Protein 9FTL (pdb70)

Radius of gyration: 51.66 Å; Cα contacts (8 Å, |Δi|>4): 107; chains: 2; bounding box: 82×73×154 Å

Secondary structure (DSSP, 8-state):
-HHHHHHHHHHHHHHHHHHHHHHHHHHHHHHHHHHHHHHHHHHHHHHHTS-SHHHHHHHHHHHHHHHHHHHHHHHHHHHHHHHHHHHHHHHHHHHHHHHHHHHHHHHHHHHHS-HHHHHHHHHHHHHHHHHHHHHHHHHT-HHHHT-S--SSTHHHHHHHHHHH-/----HHHHHHHHHHHHHHHHHHHHHHHHHHHHHHHHHHHHHHHHHHHHHHHHT-HHHHHHHHHHHHHHHHHHHHHHHHHHHHHHHHHHHHHHHHHHHHHHHHHHHHHHHHHHHHHS-HHHHHHHHHHHHHHHHHHHHHHHHTT-THHHH-SPPTTSSHHHHHHHHHHHH-

B-factor: mean 64.67, std 51.0, range [13.08, 274.4]

Sequence (335 aa):
NWLFGKKRKEDADALATLKGQQNRLQAEARNLERQSDEQKILASKMLKAGNKAGARQALKRRAVFMKRLNTVHNTAMNLQAQIDSIQTATSTAETVKAMELGTKVVGEKIKTVSPERTERVMDSVMEQRDQIEMMTEALSDPSLSEGILDFEDDAAIDEQLAQLEMVKNWLFGKKRKEDADALATLKGQQNRLQAEARNLERQSDEQKILASKMLKAGNKAGARQALKRRAVFMKRLNTVHNTAMNLQAQIDSIQTATSTAETVKAMELGTKVVGEKIKTVSPERTERVMDSVMEQRDQIEMMTEALSDPSLSEGILDFEDDAAIDEQLAQLEAE

Nearest PDB structures (foldseek):
  8qbs-assembly1_A  TM=5.059E-01  e=2.816E-02  Nostoc punctiforme
  9eon-assembly1_A  TM=4.320E-01  e=1.205E-02  Synechocystis sp. PCC 6803
  7o3y-assembly1_F  TM=3.418E-01  e=1.280E-02  Synechocystis sp. PCC 6803 substr. Kazusa
  8qbr-assembly1_A  TM=3.729E-01  e=3.180E-02  Nostoc punctiforme
  4whe-assembly1_A  TM=5.938E-01  e=6.215E-01  Escherichia coli K-12

Foldseek 3Di:
DVVVVVVVVVLVVVLVVLVVVLVVLVVLLVVLVVVLVVLVVVLVVVVVVPDVVVNVVSVVVSVVSVVSSVVSVVVSVVSVVVSVVSVVVVVVVVVVVVVVVVVVVVVVVCVVPPVVNVVVVVVVVVVVVVVVVVVVCVVPPCVVPVPPDPDPCPVVVVVVVVVVD/DDDPPVVVVVVVVLVVVLVVLVVVLVVLVVVLVVLVVLLVVLCVQLVVCVVVPHNVSNVVSVVVSVVSVVVSVVSVVVSVVSVVVSVVSVVVVVVVVVVVVVVVVVVVVVVVCVVCPVVNVVVVVVVVVVVVVVVVVVVVVVVPVCPVCVDDDPVHCPVVVVVVVVVVVD

Solvent-accessible surface area: 26677 Å² total; per-residue (Å²): 106,71,104,144,29,105,97,157,139,87,64,56,86,44,50,65,92,28,89,31,74,13,94,151,19,76,35,82,12,155,64,12,70,132,50,2,78,113,24,40,67,54,19,68,62,50,61,94,86,64,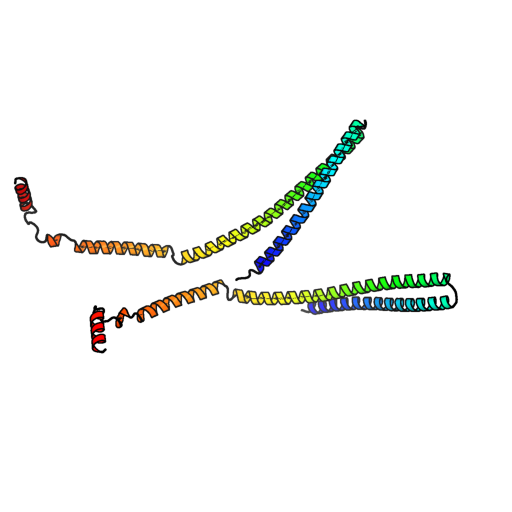57,80,87,42,26,59,44,8,109,160,108,84,59,73,30,69,147,137,30,84,82,24,84,74,62,1,90,106,28,55,59,100,6,64,71,44,98,86,62,62,62,73,48,111,66,82,143,64,126,107,122,37,88,128,72,78,39,113,137,98,174,96,73,39,96,109,109,65,111,130,73,95,90,49,56,108,89,107,129,78,87,98,108,125,117,81,132,65,156,76,59,87,89,130,92,79,49,98,91,104,82,96,54,86,77,60,67,60,64,61,64,73,86,95,122,113,130,144,92,204,122,98,14,108,98,148,131,79,57,55,97,45,41,66,99,26,95,31,68,11,93,155,17,68,57,83,12,166,65,8,94,136,58,1,94,108,24,115,126,81,7,61,58,12,67,93,91,70,48,83,87,31,16,56,45,0,88,157,107,63,57,82,28,72,147,124,26,83,76,12,86,75,61,0,91,105,32,57,61,104,7,68,68,42,96,85,64,71,62,70,47,78,68,78,108,65,129,111,116,36,92,119,65,78,36,92,133,101,156,86,82,32,98,116,104,67,113,134,79,102,89,55,79,90,110,110,144,83,81,101,100,112,112,81,106,69,154,76,75,83,61,131,112,120,48,106,89,61,112,69,81,62,56,75,67,62,63,62,65,63,65,73,91,93,118

Structure (mmCIF, N/CA/C/O backbone):
data_9FTL
#
_entry.id   9FTL
#
_cell.length_a   1.00
_cell.length_b   1.00
_cell.length_c   1.00
_cell.angle_alpha   90.00
_cell.angle_beta   90.00
_cell.angle_gamma   90.00
#
_symmetry.space_group_name_H-M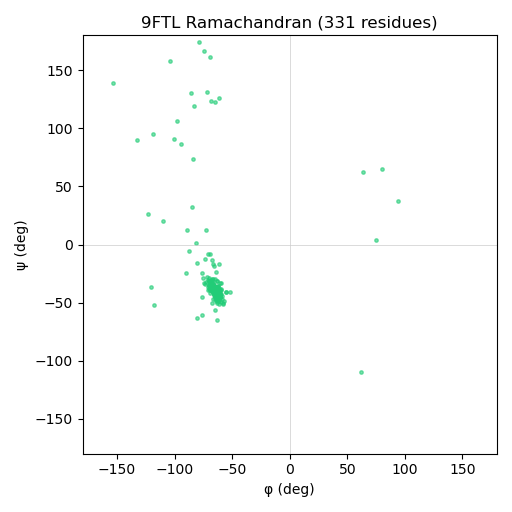   'P 1'
#
loop_
_atom_site.group_PDB
_atom_site.id
_atom_site.type_symbol
_atom_site.label_atom_id
_atom_site.label_alt_id
_atom_site.label_comp_id
_atom_site.label_asym_id
_atom_site.label_entity_id
_atom_site.label_seq_id
_atom_site.pdbx_PDB_ins_code
_atom_site.Cartn_x
_atom_site.Cartn_y
_atom_site.Cartn_z
_atom_site.occupancy
_atom_site.B_iso_or_equiv
_atom_site.auth_seq_id
_atom_site.auth_comp_id
_atom_site.auth_asym_id
_atom_site.auth_atom_id
_atom_site.pdbx_PDB_model_num
ATOM 1 N N . ASN A 1 4 ? 231.491 212.558 180.847 1.00 96.47 4 ASN A N 1
ATOM 2 C CA . ASN A 1 4 ? 232.906 212.901 180.785 1.00 98.01 4 ASN A CA 1
ATOM 3 C C . ASN A 1 4 ? 233.246 213.566 179.455 1.00 99.64 4 ASN A C 1
ATOM 4 O O . ASN A 1 4 ? 232.962 214.745 179.250 1.00 98.71 4 ASN A O 1
ATOM 5 N N . TRP A 1 5 ? 233.858 212.799 178.553 1.00 99.75 5 TRP A N 1
ATOM 6 C CA . TRP A 1 5 ? 234.222 213.307 177.237 1.00 98.03 5 TRP A CA 1
ATOM 7 C C . TRP A 1 5 ? 233.019 213.657 176.372 1.00 98.40 5 TRP A C 1
ATOM 8 O O . TRP A 1 5 ? 233.175 214.407 175.402 1.00 97.21 5 TRP A O 1
ATOM 9 N N . LEU A 1 6 ? 231.831 213.138 176.692 1.00 98.63 6 LEU A N 1
ATOM 10 C CA . LEU A 1 6 ? 230.654 213.421 175.878 1.00 97.78 6 LEU A CA 1
ATOM 11 C C . LEU A 1 6 ? 230.252 214.889 175.952 1.00 96.95 6 LEU A C 1
ATOM 12 O O . LEU A 1 6 ? 229.674 215.418 174.996 1.00 96.24 6 LEU A O 1
ATOM 17 N N . PHE A 1 7 ? 230.533 215.555 177.074 1.00 96.12 7 PHE A N 1
ATOM 18 C CA . PHE A 1 7 ? 230.159 216.958 177.221 1.00 95.38 7 PHE A CA 1
ATOM 19 C C . PHE A 1 7 ? 230.902 217.835 176.219 1.00 94.32 7 PHE A C 1
ATOM 20 O O . PHE A 1 7 ? 230.306 218.729 175.598 1.00 92.93 7 PHE A O 1
ATOM 28 N N . GLY A 1 8 ? 232.200 217.590 176.042 1.00 93.30 8 GLY A N 1
ATOM 29 C CA . GLY A 1 8 ? 232.949 218.321 175.035 1.00 91.40 8 GLY A CA 1
ATOM 30 C C . GLY A 1 8 ? 232.436 218.057 173.634 1.00 90.80 8 GLY A C 1
ATOM 31 O O . GLY A 1 8 ? 232.393 218.963 172.798 1.00 89.33 8 GLY A O 1
ATOM 32 N N . LYS A 1 9 ? 232.037 216.813 173.359 1.00 91.72 9 LYS A N 1
ATOM 33 C CA . LYS A 1 9 ? 231.471 216.487 172.054 1.00 91.00 9 LYS A CA 1
ATOM 34 C C . LYS A 1 9 ? 230.170 217.248 171.821 1.00 88.96 9 LYS A C 1
ATOM 35 O O . LYS A 1 9 ? 229.925 217.751 170.719 1.00 86.70 9 LYS A O 1
ATOM 41 N N . LYS A 1 10 ? 229.315 217.326 172.844 1.00 89.51 10 LYS A N 1
ATOM 42 C CA . LYS A 1 10 ? 228.069 218.075 172.712 1.00 87.12 10 LYS A CA 1
ATOM 43 C C . LYS A 1 10 ? 228.343 219.551 172.454 1.00 84.55 10 LYS A C 1
ATOM 44 O O . LYS A 1 10 ? 227.693 220.175 171.602 1.00 83.18 10 LYS A O 1
ATOM 50 N N . ARG A 1 11 ? 229.304 220.126 173.182 1.00 84.93 11 ARG A N 1
ATOM 51 C CA . ARG A 1 11 ? 229.661 221.524 172.957 1.00 82.59 11 ARG A CA 1
ATOM 52 C C . ARG A 1 11 ? 230.181 221.732 171.540 1.00 80.73 11 ARG A C 1
ATOM 53 O O . ARG A 1 11 ? 229.830 222.717 170.877 1.00 78.85 11 ARG A O 1
ATOM 61 N N . LYS A 1 12 ? 231.013 220.806 171.059 1.00 81.49 12 LYS A N 1
ATOM 62 C CA . LYS A 1 12 ? 231.533 220.895 169.700 1.00 79.92 12 LYS A CA 1
ATOM 63 C C . LYS A 1 12 ? 230.414 220.821 168.671 1.00 77.76 12 LYS A C 1
ATOM 64 O O . LYS A 1 12 ? 230.428 221.557 167.680 1.00 75.12 12 LYS A O 1
ATOM 70 N N . GLU A 1 13 ? 229.444 219.929 168.881 1.00 78.34 13 GLU A N 1
ATOM 71 C CA . GLU A 1 13 ? 228.334 219.810 167.940 1.00 75.05 13 GLU A CA 1
ATOM 72 C C . GLU A 1 13 ? 227.503 221.086 167.905 1.00 70.63 13 GLU A C 1
ATOM 73 O O . GLU A 1 13 ? 227.128 221.559 166.824 1.00 67.59 13 GLU A O 1
ATOM 79 N N . ASP A 1 14 ? 227.211 221.662 169.074 1.00 71.27 14 ASP A N 1
ATOM 80 C CA . ASP A 1 14 ? 226.447 222.908 169.094 1.00 68.54 14 ASP A CA 1
ATOM 81 C C . ASP A 1 14 ? 227.215 224.035 168.414 1.00 65.70 14 ASP A C 1
ATOM 82 O O . ASP A 1 14 ? 226.635 224.821 167.652 1.00 63.21 14 ASP A O 1
ATOM 87 N N . ALA A 1 15 ? 228.524 224.122 168.664 1.00 65.48 15 ALA A N 1
ATOM 88 C CA . ALA A 1 15 ? 229.324 225.168 168.037 1.00 61.25 15 ALA A CA 1
ATOM 89 C C . ALA A 1 15 ? 229.382 224.986 166.526 1.00 60.75 15 ALA A C 1
ATOM 90 O O . ALA A 1 15 ? 229.307 225.965 165.777 1.00 59.60 15 ALA A O 1
ATOM 92 N N . ASP A 1 16 ? 229.517 223.745 166.058 1.00 62.14 16 ASP A N 1
ATOM 93 C CA . ASP A 1 16 ? 229.549 223.495 164.621 1.00 60.65 16 ASP A CA 1
ATOM 94 C C . ASP A 1 16 ? 228.215 223.842 163.970 1.00 58.58 16 ASP A C 1
ATOM 95 O O . ASP A 1 16 ? 228.184 224.408 162.871 1.00 57.89 16 ASP A O 1
ATOM 100 N N . ALA A 1 17 ? 227.102 223.500 164.624 1.00 58.21 17 ALA A N 1
ATOM 101 C CA . ALA A 1 17 ? 225.796 223.855 164.077 1.00 55.00 17 ALA A CA 1
ATOM 102 C C . ALA A 1 17 ? 225.626 225.367 163.998 1.00 52.07 17 ALA A C 1
ATOM 103 O O . ALA A 1 17 ? 225.118 225.892 162.996 1.00 51.14 17 ALA A O 1
ATOM 105 N N . LEU A 1 18 ? 226.060 226.086 165.037 1.00 51.24 18 LEU A N 1
ATOM 106 C CA . LEU A 1 18 ? 225.984 227.541 164.991 1.00 49.05 18 LEU A CA 1
ATOM 107 C C . LEU A 1 18 ? 226.885 228.111 163.905 1.00 51.22 18 LEU A C 1
ATOM 108 O O . LEU A 1 18 ? 226.509 229.080 163.238 1.00 50.82 18 LEU A O 1
ATOM 113 N N . ALA A 1 19 ? 228.065 227.521 163.707 1.00 53.20 19 ALA A N 1
ATOM 114 C CA . ALA A 1 19 ? 228.961 227.986 162.655 1.00 50.65 19 ALA A CA 1
ATOM 115 C C . ALA A 1 19 ? 228.337 227.795 161.281 1.00 50.63 19 ALA A C 1
ATOM 116 O O . ALA A 1 19 ? 228.419 228.683 160.426 1.00 51.95 19 ALA A O 1
ATOM 118 N N . THR A 1 20 ? 227.710 226.640 161.053 1.00 49.77 20 THR A N 1
ATOM 119 C CA . THR A 1 20 ? 227.054 226.388 159.774 1.00 46.53 20 THR A CA 1
ATOM 120 C C . THR A 1 20 ? 225.924 227.381 159.534 1.00 46.80 20 THR A C 1
ATOM 121 O O . THR A 1 20 ? 225.809 227.962 158.444 1.00 50.48 20 THR A O 1
ATOM 125 N N . LEU A 1 21 ? 225.075 227.589 160.545 1.00 46.36 21 LEU A N 1
ATOM 126 C CA . LEU A 1 21 ? 223.964 228.521 160.384 1.00 44.48 21 LEU A CA 1
ATOM 127 C C . LEU A 1 21 ? 224.456 229.941 160.139 1.00 46.15 21 LEU A C 1
ATOM 128 O O . LEU A 1 21 ? 223.899 230.652 159.294 1.00 48.41 21 LEU A O 1
ATOM 133 N N . LYS A 1 22 ? 225.514 230.362 160.837 1.00 47.63 22 LYS A N 1
ATOM 134 C CA . LYS A 1 22 ? 226.013 231.720 160.651 1.00 48.55 22 LYS A CA 1
ATOM 135 C C . LYS A 1 22 ? 226.680 231.879 159.293 1.00 51.49 22 LYS A C 1
ATOM 136 O O . LYS A 1 22 ? 226.565 232.933 158.663 1.00 53.69 22 LYS A O 1
ATOM 142 N N . GLY A 1 23 ? 227.388 230.851 158.822 1.00 49.90 23 GLY A N 1
ATOM 143 C CA . GLY A 1 23 ? 227.956 230.917 157.488 1.00 49.78 23 GLY A CA 1
ATOM 144 C C . GLY A 1 23 ? 226.892 231.030 156.414 1.00 51.65 23 GLY A C 1
ATOM 145 O O . GLY A 1 23 ? 227.026 231.820 155.471 1.00 55.40 23 GLY A O 1
ATOM 146 N N . GLN A 1 24 ? 225.816 230.251 156.542 1.00 49.23 24 GLN A N 1
ATOM 147 C CA . GLN A 1 24 ? 224.732 230.361 155.573 1.00 49.04 24 GLN A CA 1
ATOM 148 C C . GLN A 1 24 ? 224.087 231.739 155.632 1.00 48.06 24 GLN A C 1
ATOM 149 O O . GLN A 1 24 ? 223.771 232.333 154.592 1.00 52.54 24 GLN A O 1
ATOM 155 N N . GLN A 1 25 ? 223.907 232.279 156.840 1.00 46.74 25 GLN A N 1
ATOM 156 C CA . GLN A 1 25 ? 223.386 233.636 156.953 1.00 48.20 25 GLN A CA 1
ATOM 157 C C . GLN A 1 25 ? 224.339 234.654 156.340 1.00 51.06 25 GLN A C 1
ATOM 158 O O . GLN A 1 25 ? 223.892 235.676 155.813 1.00 55.24 25 GLN A O 1
ATOM 164 N N . ASN A 1 26 ? 225.644 234.391 156.388 1.00 51.04 26 ASN A N 1
ATOM 165 C CA . ASN A 1 26 ? 226.603 235.282 155.745 1.00 52.53 26 ASN A CA 1
ATOM 166 C C . ASN A 1 26 ? 226.425 235.267 154.234 1.00 54.64 26 ASN A C 1
ATOM 167 O O . ASN A 1 26 ? 226.448 236.323 153.587 1.00 58.22 26 ASN A O 1
ATOM 172 N N . ARG A 1 27 ? 226.246 234.077 153.649 1.00 54.71 27 ARG A N 1
ATOM 173 C CA . ARG A 1 27 ? 225.955 234.035 152.213 1.00 54.18 27 ARG A CA 1
ATOM 174 C C . ARG A 1 27 ? 224.675 234.792 151.885 1.00 55.99 27 ARG A C 1
ATOM 175 O O . ARG A 1 27 ? 224.632 235.535 150.895 1.00 60.35 27 ARG A O 1
ATOM 183 N N . LEU A 1 28 ? 223.627 234.621 152.692 1.00 55.74 28 LEU A N 1
ATOM 184 C CA . LEU A 1 28 ? 222.373 235.301 152.384 1.00 55.85 28 LEU A CA 1
ATOM 185 C C . LEU A 1 28 ? 222.507 236.814 152.513 1.00 58.28 28 LEU A C 1
ATOM 186 O O . LEU A 1 28 ? 221.945 237.554 151.696 1.00 63.29 28 LEU A O 1
ATOM 191 N N . GLN A 1 29 ? 223.252 237.296 153.509 1.00 57.99 29 GLN A N 1
ATOM 192 C CA . GLN A 1 29 ? 223.477 238.734 153.623 1.00 61.34 29 GLN A CA 1
ATOM 193 C C . GLN A 1 29 ? 224.305 239.265 152.461 1.00 66.29 29 GLN A C 1
ATOM 194 O O . GLN A 1 29 ? 224.049 240.373 151.980 1.00 70.28 29 GLN A O 1
ATOM 200 N N . ALA A 1 30 ? 225.294 238.497 151.996 1.00 65.66 30 ALA A N 1
ATOM 201 C CA . ALA A 1 30 ? 226.057 238.914 150.823 1.00 67.46 30 ALA A CA 1
ATOM 202 C C . ALA A 1 30 ? 225.160 239.035 149.597 1.00 70.68 30 ALA A C 1
ATOM 203 O O . ALA A 1 30 ? 225.254 240.010 148.838 1.00 75.13 30 ALA A O 1
ATOM 205 N N . GLU A 1 31 ? 224.284 238.050 149.384 1.00 68.27 31 GLU A N 1
ATOM 206 C CA . GLU A 1 31 ? 223.368 238.118 148.248 1.00 68.77 31 GLU A CA 1
ATOM 207 C C . GLU A 1 31 ? 222.415 239.301 148.374 1.00 71.84 31 GLU A C 1
ATOM 208 O O . GLU A 1 31 ? 222.118 239.972 147.379 1.00 76.20 31 GLU A O 1
ATOM 214 N N . ALA A 1 32 ? 221.922 239.572 149.585 1.00 70.88 32 ALA A N 1
ATOM 215 C CA . ALA A 1 32 ? 221.056 240.730 149.781 1.00 71.10 32 ALA A CA 1
ATOM 216 C C . ALA A 1 32 ? 221.796 242.026 149.478 1.00 75.50 32 ALA A C 1
ATOM 217 O O . ALA A 1 32 ? 221.228 242.954 148.890 1.00 80.40 32 ALA A O 1
ATOM 219 N N . ARG A 1 33 ? 223.066 242.109 149.878 1.00 76.07 33 ARG A N 1
ATOM 220 C CA . ARG A 1 33 ? 223.865 243.292 149.575 1.00 78.08 33 ARG A CA 1
ATOM 221 C C . ARG A 1 33 ? 224.029 243.474 148.072 1.00 81.42 33 ARG A C 1
ATOM 222 O O . ARG A 1 33 ? 223.910 244.592 147.555 1.00 83.43 33 ARG A O 1
ATOM 230 N N . ASN A 1 34 ? 224.306 242.381 147.356 1.00 81.04 34 ASN A N 1
ATOM 231 C CA . ASN A 1 34 ? 224.420 242.459 145.902 1.00 83.33 34 ASN A CA 1
ATOM 232 C C . ASN A 1 34 ? 223.111 242.919 145.270 1.00 85.02 34 ASN A C 1
ATOM 233 O O . ASN A 1 34 ? 223.111 243.743 144.346 1.00 87.99 34 ASN A O 1
ATOM 238 N N . LEU A 1 35 ? 221.984 242.387 145.749 1.00 83.67 35 LEU A N 1
ATOM 239 C CA . LEU A 1 35 ? 220.689 242.793 145.210 1.00 82.73 35 LEU A CA 1
ATOM 240 C C . LEU A 1 35 ? 220.425 244.272 145.463 1.00 86.21 35 LEU A C 1
ATOM 241 O O . LEU A 1 35 ? 219.897 244.971 144.593 1.00 91.46 35 LEU A O 1
ATOM 246 N N . GLU A 1 36 ? 220.771 244.766 146.654 1.00 86.11 36 GLU A N 1
ATOM 247 C CA . GLU A 1 36 ? 220.577 246.185 146.941 1.00 88.65 36 GLU A CA 1
ATOM 248 C C . GLU A 1 36 ? 221.461 247.050 146.052 1.00 92.48 36 GLU A C 1
ATOM 249 O O . GLU A 1 36 ? 221.030 248.110 145.577 1.00 95.36 36 GLU A O 1
ATOM 255 N N . ARG A 1 37 ? 222.708 246.622 145.836 1.00 91.65 37 ARG A N 1
ATOM 256 C CA . ARG A 1 37 ? 223.599 247.323 144.914 1.00 92.31 37 ARG A CA 1
ATOM 257 C C . ARG A 1 37 ? 222.971 247.416 143.528 1.00 95.19 37 ARG A C 1
ATO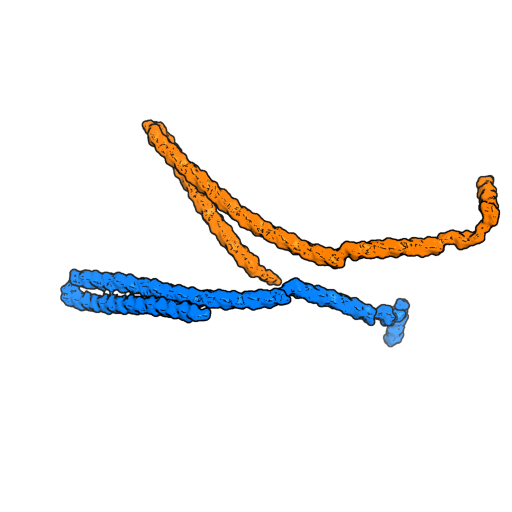M 258 O O . ARG A 1 37 ? 222.931 248.494 142.917 1.00 98.85 37 ARG A O 1
ATOM 266 N N . GLN A 1 38 ? 222.472 246.288 143.019 1.00 93.92 38 GLN A N 1
ATOM 267 C CA . GLN A 1 38 ? 221.849 246.282 141.700 1.00 93.25 38 GLN A CA 1
ATOM 268 C C . GLN A 1 38 ? 220.612 247.172 141.665 1.00 95.89 38 GLN A C 1
ATOM 269 O O . GLN A 1 38 ? 220.376 247.869 140.675 1.00 99.86 38 GLN A O 1
ATOM 275 N N . SER A 1 39 ? 219.812 247.165 142.732 1.00 95.90 39 SER A N 1
ATOM 276 C CA . SER A 1 39 ? 218.599 247.977 142.748 1.00 96.48 39 SER A CA 1
ATOM 277 C C . SER A 1 39 ? 218.925 249.465 142.741 1.00 100.04 39 SER A C 1
ATOM 278 O O . SER A 1 39 ? 218.259 250.249 142.053 1.00 103.08 39 SER A O 1
ATOM 281 N N . ASP A 1 40 ? 219.945 249.877 143.498 1.00 100.78 40 ASP A N 1
ATOM 282 C CA . ASP A 1 40 ? 220.347 251.282 143.478 1.00 103.76 40 ASP A CA 1
ATOM 283 C C . ASP A 1 40 ? 220.887 251.679 142.109 1.00 105.73 40 ASP A C 1
ATOM 284 O O . ASP A 1 40 ? 220.536 252.745 141.578 1.00 107.91 40 ASP A O 1
ATOM 289 N N . GLU A 1 41 ? 221.750 250.834 141.531 1.00 104.40 41 GLU A N 1
ATOM 290 C CA . GLU A 1 41 ? 222.239 251.078 140.178 1.00 104.67 41 GLU A CA 1
ATOM 291 C C . GLU A 1 41 ? 221.085 251.218 139.197 1.00 107.46 41 GLU A C 1
ATOM 292 O O . GLU A 1 41 ? 221.100 252.092 138.325 1.00 111.10 41 GLU A O 1
ATOM 298 N N . GLN A 1 42 ? 220.063 250.375 139.344 1.00 107.03 42 GLN A N 1
ATOM 299 C CA . GLN A 1 42 ? 218.952 250.378 138.404 1.00 106.98 42 GLN A CA 1
ATOM 300 C C . GLN A 1 42 ? 218.102 251.631 138.567 1.00 109.03 42 GLN A C 1
ATOM 301 O O . GLN A 1 42 ? 217.637 252.202 137.576 1.00 112.25 42 GLN A O 1
ATOM 307 N N . LYS A 1 43 ? 217.879 252.068 139.808 1.00 107.94 43 LYS A N 1
ATOM 308 C CA . LYS A 1 43 ? 217.131 253.302 140.030 1.00 109.71 43 LYS A CA 1
ATOM 309 C C . LYS A 1 43 ? 217.855 254.495 139.418 1.00 113.91 43 LYS A C 1
ATOM 310 O O . LYS A 1 43 ? 217.237 255.325 138.731 1.00 116.74 43 LYS A O 1
ATOM 312 N N . ILE A 1 44 ? 219.169 254.590 139.642 1.00 114.41 44 ILE A N 1
ATOM 313 C CA . ILE A 1 44 ? 219.927 255.703 139.077 1.00 115.66 44 ILE A CA 1
ATOM 314 C C . ILE A 1 44 ? 219.917 255.630 137.552 1.00 116.86 44 ILE A C 1
ATOM 315 O O . ILE A 1 44 ? 219.780 256.655 136.872 1.00 119.05 44 ILE A O 1
ATOM 317 N N . LEU A 1 45 ? 220.056 254.426 136.991 1.00 115.61 45 LEU A N 1
ATOM 318 C CA . LEU A 1 45 ? 220.028 254.273 135.540 1.00 116.40 45 LEU A CA 1
ATOM 319 C C . LEU A 1 45 ? 218.680 254.691 134.966 1.00 118.38 45 LEU A C 1
ATOM 320 O O . LEU A 1 45 ? 218.624 255.343 133.916 1.00 120.21 45 LEU A O 1
ATOM 322 N N . ALA A 1 46 ? 217.586 254.307 135.629 1.00 118.72 46 ALA A N 1
ATOM 323 C CA . ALA A 1 46 ? 216.258 254.681 135.158 1.00 119.00 46 ALA A CA 1
ATOM 324 C C . ALA A 1 46 ? 216.077 256.190 135.176 1.00 120.76 46 ALA A C 1
ATOM 325 O O . ALA A 1 46 ? 215.548 256.772 134.219 1.00 122.40 46 ALA A O 1
ATOM 327 N N . SER A 1 47 ? 216.521 256.844 136.253 1.00 120.47 47 SER A N 1
ATOM 328 C CA . SER A 1 47 ? 216.434 258.300 136.306 1.00 121.53 47 SER A CA 1
ATOM 329 C C . SER A 1 47 ? 217.273 258.936 135.202 1.00 123.85 47 SER A C 1
ATOM 330 O O . SER A 1 47 ? 216.845 259.907 134.563 1.00 124.74 47 SER A O 1
ATOM 332 N N . LYS A 1 48 ? 218.460 258.382 134.943 1.00 123.97 48 LYS A N 1
ATOM 333 C CA . LYS A 1 48 ? 219.321 258.931 133.900 1.00 123.90 48 LYS A CA 1
ATOM 334 C C . LYS A 1 48 ? 218.676 258.818 132.525 1.00 124.81 48 LYS A C 1
ATOM 335 O O . LYS A 1 48 ? 218.674 259.786 131.753 1.00 125.49 48 LYS A O 1
ATOM 337 N N . MET A 1 49 ? 218.119 257.653 132.191 1.00 124.78 49 MET A N 1
ATOM 338 C CA . MET A 1 49 ? 217.573 257.501 130.848 1.00 123.86 49 MET A CA 1
ATOM 339 C C . MET A 1 49 ? 216.230 258.205 130.696 1.00 124.53 49 MET A C 1
ATOM 340 O O . MET A 1 49 ? 215.861 258.564 129.573 1.00 125.18 49 MET A O 1
ATOM 342 N N . LEU A 1 50 ? 215.489 258.412 131.792 1.00 124.12 50 LEU A N 1
ATOM 343 C CA . LEU A 1 50 ? 214.342 259.310 131.731 1.00 123.80 50 LEU A CA 1
ATOM 344 C C . LEU A 1 50 ? 214.782 260.746 131.495 1.00 125.82 50 LEU A C 1
ATOM 345 O O . LEU A 1 50 ? 214.085 261.500 130.807 1.00 126.15 50 LEU A O 1
ATOM 347 N N . LYS A 1 51 ? 215.922 261.141 132.067 1.00 127.20 51 LYS A N 1
ATOM 348 C CA . LYS A 1 51 ? 216.570 262.379 131.643 1.00 127.18 51 LYS A CA 1
ATOM 349 C C . LYS A 1 51 ? 216.837 262.359 130.142 1.00 127.27 51 LYS A C 1
ATOM 350 O O . LYS A 1 51 ? 216.646 263.370 129.455 1.00 126.81 51 LYS A O 1
ATOM 352 N N . ALA A 1 52 ? 217.277 261.215 129.619 1.00 127.50 52 ALA A N 1
ATOM 353 C CA . ALA A 1 52 ? 217.577 261.066 128.199 1.00 126.78 52 ALA A CA 1
ATOM 354 C C . ALA A 1 52 ? 216.345 260.799 127.338 1.00 127.58 52 ALA A C 1
ATOM 355 O O . ALA A 1 52 ? 216.491 260.629 126.123 1.00 126.01 52 ALA A O 1
ATOM 357 N N . GLY A 1 53 ? 215.147 260.755 127.921 1.00 127.32 53 GLY A N 1
ATOM 358 C CA . GLY A 1 53 ? 213.930 260.674 127.131 1.00 125.05 53 GLY A CA 1
ATOM 359 C C . GLY A 1 53 ? 213.535 259.308 126.601 1.00 124.97 53 GLY A C 1
ATOM 360 O O . GLY A 1 53 ? 213.526 259.094 125.385 1.00 124.58 53 GLY A O 1
ATOM 361 N N . ASN A 1 54 ? 213.214 258.372 127.496 1.00 124.54 54 ASN A N 1
ATOM 362 C CA . ASN A 1 54 ? 212.595 257.112 127.101 1.00 124.20 54 ASN A CA 1
ATOM 363 C C . ASN A 1 54 ? 211.783 256.605 128.288 1.00 123.78 54 ASN A C 1
ATOM 364 O O . ASN A 1 54 ? 212.234 256.691 129.433 1.00 123.92 54 ASN A O 1
ATOM 366 N N . LYS A 1 55 ? 210.592 256.073 128.002 1.00 123.08 55 LYS A N 1
ATOM 367 C CA . LYS A 1 55 ? 209.626 255.664 129.021 1.00 123.31 55 LYS A CA 1
ATOM 368 C C . LYS A 1 55 ? 209.247 254.191 128.961 1.00 123.03 55 LYS A C 1
ATOM 369 O O . LYS A 1 55 ? 209.027 253.580 130.009 1.00 122.43 55 LYS A O 1
ATOM 371 N N . ALA A 1 56 ? 209.139 253.595 127.771 1.00 122.83 56 ALA A N 1
ATOM 372 C CA . ALA A 1 56 ? 208.988 252.143 127.706 1.00 122.53 56 ALA A CA 1
ATOM 373 C C . ALA A 1 56 ? 210.218 251.450 128.282 1.00 122.30 56 ALA A C 1
ATOM 374 O O . ALA A 1 56 ? 210.102 250.468 129.030 1.00 120.26 56 ALA A O 1
ATOM 376 N N . GLY A 1 57 ? 211.405 251.967 127.965 1.00 122.55 57 GLY A N 1
ATOM 377 C CA . GLY A 1 57 ? 212.598 251.518 128.653 1.00 120.48 57 GLY A CA 1
ATOM 378 C C . GLY A 1 57 ? 212.524 251.759 130.146 1.00 119.04 57 GLY A C 1
ATOM 379 O O . GLY A 1 57 ? 213.070 250.984 130.929 1.00 117.08 57 GLY A O 1
ATOM 380 N N . ALA A 1 58 ? 211.861 252.840 130.563 1.00 119.61 58 ALA A N 1
ATOM 381 C CA . ALA A 1 58 ? 211.671 253.075 131.989 1.00 117.78 58 ALA A CA 1
ATOM 382 C C . ALA A 1 58 ? 210.717 252.055 132.597 1.00 117.31 58 ALA A C 1
ATOM 383 O O . ALA A 1 58 ? 210.886 251.671 133.758 1.00 115.94 58 ALA A O 1
ATOM 385 N N . ARG A 1 59 ? 209.717 251.602 131.835 1.00 118.63 59 ARG A N 1
ATOM 386 C CA . ARG A 1 59 ? 208.893 250.492 132.305 1.00 117.57 59 ARG A CA 1
ATOM 387 C C . ARG A 1 59 ? 209.735 249.239 132.497 1.00 116.49 59 ARG A C 1
ATOM 388 O O . ARG A 1 59 ? 209.604 248.544 133.513 1.00 115.09 59 ARG A O 1
ATOM 390 N N . GLN A 1 60 ? 210.622 248.947 131.541 1.00 116.25 60 GLN A N 1
ATOM 391 C CA . GLN A 1 60 ? 211.521 247.807 131.704 1.00 114.59 60 GLN A CA 1
ATOM 392 C C . GLN A 1 60 ? 212.425 247.987 132.920 1.00 112.72 60 GLN A C 1
ATOM 393 O O . GLN A 1 60 ? 212.673 247.032 133.667 1.00 110.56 60 GLN A O 1
ATOM 395 N N . ALA A 1 61 ? 212.923 249.205 133.132 1.00 113.19 61 ALA A N 1
ATOM 396 C CA . ALA A 1 61 ? 213.825 249.459 134.248 1.00 110.63 61 ALA A CA 1
ATOM 397 C C . ALA A 1 61 ? 213.118 249.288 135.586 1.00 108.65 61 ALA A C 1
ATOM 398 O O . ALA A 1 61 ? 213.678 248.704 136.522 1.00 107.83 61 ALA A O 1
ATOM 400 N N . LEU A 1 62 ? 211.888 249.789 135.699 1.00 108.53 62 LEU A N 1
ATOM 401 C CA . LEU A 1 62 ? 211.149 249.627 136.943 1.00 107.18 62 LEU A CA 1
ATOM 402 C C . LEU A 1 62 ? 210.732 248.180 137.158 1.00 105.73 62 LEU A C 1
ATOM 403 O O . LEU A 1 62 ? 210.669 247.727 138.303 1.00 104.56 62 LEU A O 1
ATOM 408 N N . LYS A 1 63 ? 210.474 247.432 136.083 1.00 105.68 63 LYS A N 1
ATOM 409 C CA . LYS A 1 63 ? 210.240 245.997 136.229 1.00 105.21 63 LYS A CA 1
ATOM 410 C C . LYS A 1 63 ? 211.486 245.287 136.752 1.00 103.72 63 LYS A C 1
ATOM 411 O O . LYS A 1 63 ? 211.395 244.404 137.620 1.00 100.86 63 LYS A O 1
ATOM 417 N N . ARG A 1 64 ? 212.658 245.657 136.229 1.00 104.19 64 ARG A N 1
ATOM 418 C CA . ARG A 1 64 ? 213.905 245.065 136.705 1.00 102.25 64 ARG A CA 1
ATOM 419 C C . ARG A 1 64 ? 214.132 245.386 138.179 1.00 99.12 64 ARG A C 1
ATOM 420 O O . ARG A 1 64 ? 214.505 244.507 138.971 1.00 96.29 64 ARG A O 1
ATOM 428 N N . ARG A 1 65 ? 213.894 246.639 138.569 1.00 99.01 65 ARG A N 1
ATOM 429 C CA . ARG A 1 65 ? 214.018 247.000 139.976 1.00 96.97 65 ARG A CA 1
ATOM 430 C C . ARG A 1 65 ? 213.005 246.258 140.835 1.00 94.37 65 ARG A C 1
ATOM 431 O O . ARG A 1 65 ? 213.321 245.876 141.964 1.00 93.60 65 ARG A O 1
ATOM 439 N N . ALA A 1 66 ? 211.790 246.042 140.325 1.00 94.31 66 ALA A N 1
ATOM 440 C CA . ALA A 1 66 ? 210.782 245.325 141.098 1.00 92.92 66 ALA A CA 1
ATOM 441 C C . ALA A 1 66 ? 211.193 243.881 141.346 1.00 89.63 66 ALA A C 1
ATOM 442 O O . ALA A 1 66 ? 211.041 243.371 142.463 1.00 88.59 66 ALA A O 1
ATOM 444 N N . VAL A 1 67 ? 211.709 243.198 140.321 1.00 88.49 67 VAL A N 1
ATOM 445 C CA . VAL A 1 67 ? 212.128 241.814 140.541 1.00 87.32 67 VAL A CA 1
ATOM 446 C C . VAL A 1 67 ? 213.341 241.761 141.467 1.00 86.20 67 VAL A C 1
ATOM 447 O O . VAL A 1 67 ? 213.453 240.849 142.304 1.00 84.25 67 VAL A O 1
ATOM 451 N N . PHE A 1 68 ? 214.256 242.732 141.358 1.00 87.35 68 PHE A N 1
ATOM 452 C CA . PHE A 1 68 ? 215.374 242.776 142.296 1.00 84.86 68 PHE A CA 1
ATOM 453 C C . PHE A 1 68 ? 214.883 242.984 143.724 1.00 81.36 68 PHE A C 1
ATOM 454 O O . PHE A 1 68 ? 215.386 242.348 144.656 1.00 81.29 68 PHE A O 1
ATOM 462 N N . MET A 1 69 ? 213.899 243.865 143.915 1.00 80.91 69 MET A N 1
ATOM 463 C CA . MET A 1 69 ? 213.347 244.088 145.246 1.00 79.51 69 MET A CA 1
ATOM 464 C C . MET A 1 69 ? 212.669 242.835 145.780 1.00 76.91 69 MET A C 1
ATOM 465 O O . MET A 1 69 ? 212.771 242.538 146.976 1.00 75.09 69 MET A O 1
ATOM 470 N N . LYS A 1 70 ? 211.973 242.093 144.918 1.00 75.69 70 LYS A N 1
ATOM 471 C CA . LYS A 1 70 ? 211.328 240.861 145.361 1.00 72.43 70 LYS A CA 1
ATOM 472 C C . LYS A 1 70 ? 212.360 239.836 145.820 1.00 71.27 70 LYS A C 1
ATOM 473 O O . LYS A 1 70 ? 212.205 239.217 146.884 1.00 71.48 70 LYS A O 1
ATOM 479 N N . ARG A 1 71 ? 213.426 239.653 145.037 1.00 70.19 71 ARG A N 1
ATOM 480 C CA . ARG A 1 71 ? 214.476 238.723 145.442 1.00 68.66 71 ARG A CA 1
ATOM 481 C C . ARG A 1 71 ? 215.152 239.178 146.731 1.00 68.31 71 ARG A C 1
ATOM 482 O O . ARG A 1 71 ? 215.481 238.346 147.591 1.00 66.40 71 ARG A O 1
ATOM 490 N N . LEU A 1 72 ? 215.356 240.489 146.881 1.00 69.23 72 LEU A N 1
ATOM 491 C CA . LEU A 1 72 ? 215.947 241.023 148.101 1.00 67.18 72 LEU A CA 1
ATOM 492 C C . LEU A 1 72 ? 215.071 240.721 149.309 1.00 64.52 72 LEU A C 1
ATOM 493 O O . LEU A 1 72 ? 215.569 240.304 150.360 1.00 64.51 72 LEU A O 1
ATOM 498 N N . ASN A 1 73 ? 213.760 240.923 149.173 1.00 62.69 73 ASN A N 1
ATOM 499 C CA . ASN A 1 73 ? 212.845 240.625 150.270 1.00 60.12 73 ASN A CA 1
ATOM 500 C C . ASN A 1 73 ? 212.884 239.146 150.633 1.00 58.38 73 ASN A C 1
ATOM 501 O O . ASN A 1 73 ? 212.877 238.789 151.818 1.00 58.31 73 ASN A O 1
ATOM 506 N N . THR A 1 74 ? 212.924 238.270 149.626 1.00 58.34 74 THR A N 1
ATOM 507 C CA . THR A 1 74 ? 212.937 236.838 149.914 1.00 55.95 74 THR A CA 1
ATOM 508 C C . THR A 1 74 ? 214.204 236.435 150.662 1.00 54.55 74 THR A C 1
ATOM 509 O O . THR A 1 74 ? 214.138 235.693 151.654 1.00 54.34 74 THR A O 1
ATOM 513 N N . VAL A 1 75 ? 215.366 236.921 150.219 1.00 55.79 75 VAL A N 1
ATOM 514 C CA . VAL A 1 75 ? 216.596 236.545 150.916 1.00 55.21 75 VAL A CA 1
ATOM 515 C C . VAL A 1 75 ? 216.628 237.161 152.309 1.00 53.25 75 VAL A C 1
ATOM 516 O O . VAL A 1 75 ? 217.157 236.555 153.250 1.00 51.43 75 VAL A O 1
ATOM 520 N N . HIS A 1 76 ? 216.067 238.361 152.474 1.00 52.35 76 HIS A N 1
ATOM 521 C CA . HIS A 1 76 ? 216.004 238.965 153.799 1.00 50.31 76 HIS A CA 1
ATOM 522 C C . HIS A 1 76 ? 215.166 238.123 154.753 1.00 48.26 76 HIS A C 1
ATOM 523 O O . HIS A 1 76 ? 215.568 237.889 155.898 1.00 49.16 76 HIS A O 1
ATOM 530 N N . ASN A 1 77 ? 213.999 237.659 154.301 1.00 47.91 77 ASN A N 1
ATOM 531 C CA . ASN A 1 77 ? 213.170 236.814 155.157 1.00 42.91 77 ASN A CA 1
ATOM 532 C C . ASN A 1 77 ? 213.853 235.490 155.474 1.00 41.90 77 ASN A C 1
ATOM 533 O O . ASN A 1 77 ? 213.735 234.988 156.599 1.00 44.60 77 ASN A O 1
ATOM 538 N N . THR A 1 78 ? 214.575 234.913 154.513 1.00 41.68 78 THR A N 1
ATOM 539 C CA . THR A 1 78 ? 215.303 233.680 154.803 1.00 40.20 78 THR A CA 1
ATOM 540 C C . THR A 1 78 ? 216.388 233.911 155.850 1.00 40.47 78 THR A C 1
ATOM 541 O O . THR A 1 78 ? 216.580 233.086 156.756 1.00 42.75 78 THR A O 1
ATOM 545 N N . ALA A 1 79 ? 217.100 235.036 155.752 1.00 42.35 79 ALA A N 1
ATOM 546 C CA . ALA A 1 79 ? 218.114 235.354 156.752 1.00 40.69 79 ALA A CA 1
ATOM 547 C C . ALA A 1 79 ? 217.484 235.566 158.122 1.00 41.02 79 ALA A C 1
ATOM 548 O O . ALA A 1 79 ? 218.046 235.153 159.142 1.00 43.32 79 ALA A O 1
ATOM 550 N N . MET A 1 80 ? 216.317 236.210 158.165 1.00 39.98 80 MET A N 1
ATOM 551 C CA . MET A 1 80 ? 215.626 236.394 159.435 1.00 36.91 80 MET A CA 1
ATOM 552 C C . MET A 1 80 ? 215.233 235.056 160.049 1.00 36.06 80 MET A C 1
ATOM 553 O O . MET A 1 80 ? 215.340 234.872 161.265 1.00 41.04 80 MET A O 1
ATOM 558 N N . ASN A 1 81 ? 214.763 234.114 159.230 1.00 33.66 81 ASN A N 1
ATOM 559 C CA . ASN A 1 81 ? 214.418 232.797 159.759 1.00 32.84 81 ASN A CA 1
ATOM 560 C C . ASN A 1 81 ? 215.647 232.077 160.303 1.00 33.26 81 ASN A C 1
ATOM 561 O O . ASN A 1 81 ? 215.580 231.418 161.352 1.00 37.58 81 ASN A O 1
ATOM 566 N N . LEU A 1 82 ? 216.778 232.181 159.605 1.00 34.98 82 LEU A N 1
ATOM 567 C CA . LEU A 1 82 ? 218.001 231.579 160.127 1.00 37.12 82 LEU A CA 1
ATOM 568 C C . LEU A 1 82 ? 218.420 232.225 161.446 1.00 36.68 82 LEU A C 1
ATOM 569 O O . LEU A 1 82 ? 218.893 231.533 162.360 1.00 36.48 82 LEU A O 1
ATOM 574 N N . GLN A 1 83 ? 218.233 233.540 161.569 1.00 36.30 83 GLN A N 1
ATOM 575 C CA . GLN A 1 83 ? 218.512 234.217 162.832 1.00 34.60 83 GLN A CA 1
ATOM 576 C C . GLN A 1 83 ? 217.601 233.705 163.940 1.00 34.04 83 GLN A C 1
ATOM 577 O O . GLN A 1 83 ? 218.045 233.507 165.077 1.00 37.23 83 GLN A O 1
ATOM 583 N N . ALA A 1 84 ? 216.322 233.500 163.627 1.00 32.71 84 ALA A N 1
ATOM 584 C CA . ALA A 1 84 ? 215.396 232.967 164.618 1.00 30.31 84 ALA A CA 1
ATOM 585 C C . ALA A 1 84 ? 215.814 231.580 165.080 1.00 29.38 84 ALA A C 1
ATOM 586 O O . ALA A 1 84 ? 215.692 231.259 166.266 1.00 33.11 84 ALA A O 1
ATOM 588 N N . GLN A 1 85 ? 216.337 230.753 164.175 1.00 30.00 85 GLN A N 1
ATOM 589 C CA . GLN A 1 85 ? 216.748 229.416 164.594 1.00 30.16 85 GLN A CA 1
ATOM 590 C C . GLN A 1 85 ? 218.032 229.453 165.419 1.00 30.53 85 GLN A C 1
ATOM 591 O O . GLN A 1 85 ? 218.192 228.656 166.356 1.00 33.03 85 GLN A O 1
ATOM 597 N N . ILE A 1 86 ? 218.943 230.380 165.111 1.00 32.81 86 ILE A N 1
ATOM 598 C CA . ILE A 1 86 ? 220.119 230.563 165.963 1.00 32.84 86 ILE A CA 1
ATOM 599 C C . ILE A 1 86 ? 219.685 230.984 167.363 1.00 31.20 86 ILE A C 1
ATOM 600 O O . ILE A 1 86 ? 220.200 230.483 168.378 1.00 32.20 86 ILE A O 1
ATOM 605 N N . ASP A 1 87 ? 218.734 231.918 167.436 1.00 29.40 87 ASP A N 1
ATOM 606 C CA . ASP A 1 87 ? 218.200 232.341 168.723 1.00 26.17 87 ASP A CA 1
ATOM 607 C C . ASP A 1 87 ? 217.568 231.174 169.464 1.00 26.09 87 ASP A C 1
ATOM 608 O O . ASP A 1 87 ? 217.683 231.077 170.688 1.00 29.82 87 ASP A O 1
ATOM 613 N N . SER A 1 88 ? 216.885 230.285 168.743 1.00 26.15 88 SER A N 1
ATOM 614 C CA . SER A 1 88 ? 216.297 229.120 169.393 1.00 24.41 88 SER A CA 1
ATOM 615 C C . SER A 1 88 ? 217.362 228.210 169.985 1.00 24.05 88 SER A C 1
ATOM 616 O O . SER A 1 88 ? 217.184 227.696 171.094 1.00 27.53 88 SER A O 1
ATOM 619 N N . ILE A 1 89 ? 218.473 228.008 169.275 1.00 25.95 89 ILE A N 1
ATOM 620 C CA . ILE A 1 89 ? 219.547 227.175 169.817 1.00 27.34 89 ILE A CA 1
ATOM 621 C C . ILE A 1 89 ? 220.102 227.790 171.100 1.00 26.77 89 ILE A C 1
ATOM 622 O O . ILE A 1 89 ? 220.277 227.102 172.121 1.00 27.88 89 ILE A O 1
ATOM 627 N N . GLN A 1 90 ? 220.369 229.097 171.075 1.00 26.37 90 GLN A N 1
ATOM 628 C CA . GLN A 1 90 ? 220.923 229.749 172.260 1.00 25.30 90 GLN A CA 1
ATOM 629 C C . GLN A 1 90 ? 219.941 229.710 173.429 1.00 24.62 90 GLN A C 1
ATOM 630 O O . GLN A 1 90 ? 220.331 229.431 174.573 1.00 27.03 90 GLN A O 1
ATOM 636 N N . THR A 1 91 ? 218.662 229.977 173.157 1.00 21.79 91 THR A N 1
ATOM 637 C CA . THR A 1 91 ? 217.654 229.961 174.208 1.00 18.96 91 THR A CA 1
ATOM 638 C C . THR A 1 91 ? 217.506 228.571 174.809 1.00 19.80 91 THR A C 1
ATOM 639 O O . THR A 1 91 ? 217.342 228.436 176.024 1.00 23.58 91 THR A O 1
ATOM 643 N N . ALA A 1 92 ? 217.561 227.526 173.982 1.00 20.38 92 ALA A N 1
ATOM 644 C CA . ALA A 1 92 ? 217.442 226.175 174.514 1.00 19.68 92 ALA A CA 1
ATOM 645 C C . ALA A 1 92 ? 218.624 225.821 175.402 1.00 21.01 92 ALA A C 1
ATOM 646 O O . ALA A 1 92 ? 218.440 225.193 176.454 1.00 24.81 92 ALA A O 1
ATOM 648 N N . THR A 1 93 ? 219.835 226.233 175.019 1.00 22.62 93 THR A N 1
ATOM 649 C CA . THR A 1 93 ? 220.993 225.956 175.868 1.00 22.72 93 THR A CA 1
ATOM 650 C C . THR A 1 93 ? 220.867 226.670 177.212 1.00 22.80 93 THR A C 1
ATOM 651 O O . THR A 1 93 ? 221.088 226.070 178.277 1.00 24.37 93 THR A O 1
ATOM 655 N N . SER A 1 94 ? 220.489 227.950 177.179 1.00 22.52 94 SER A N 1
ATOM 656 C CA . SER A 1 94 ? 220.346 228.706 178.419 1.00 21.06 94 SER A CA 1
ATOM 657 C C . SER A 1 94 ? 219.256 228.114 179.306 1.00 20.48 94 SER A C 1
ATOM 658 O O . SER A 1 94 ? 219.427 228.010 180.526 1.00 23.49 94 SER A O 1
ATOM 661 N N 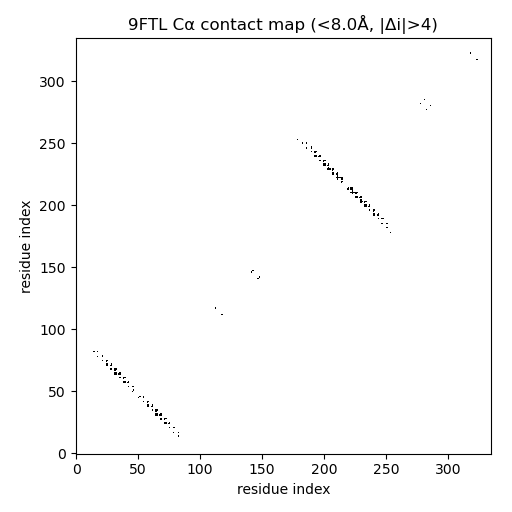. THR A 1 95 ? 218.130 227.721 178.710 1.00 19.63 95 THR A N 1
ATOM 662 C CA . THR A 1 95 ? 217.034 227.159 179.489 1.00 18.11 95 THR A CA 1
ATOM 663 C C . THR A 1 95 ? 217.434 225.838 180.132 1.00 18.46 95 THR A C 1
ATOM 664 O O . THR A 1 95 ? 217.080 225.575 181.288 1.00 22.03 95 THR A O 1
ATOM 668 N N . ALA A 1 96 ? 218.165 224.989 179.406 1.00 18.31 96 ALA A N 1
ATOM 669 C CA . ALA A 1 96 ? 218.607 223.733 180.001 1.00 18.43 96 ALA A CA 1
ATOM 670 C C . ALA A 1 96 ? 219.542 223.980 181.179 1.00 20.18 96 ALA A C 1
ATOM 671 O O . ALA A 1 96 ? 219.420 223.327 182.227 1.00 23.34 96 ALA A O 1
ATOM 673 N N . GLU A 1 97 ? 220.465 224.936 181.040 1.00 22.23 97 GLU A N 1
ATOM 674 C CA . GLU A 1 97 ? 221.371 225.229 182.149 1.00 21.03 97 GLU A CA 1
ATOM 675 C C . GLU A 1 97 ? 220.615 225.776 183.356 1.00 19.58 97 GLU A C 1
ATOM 676 O O . GLU A 1 97 ? 220.910 225.412 184.505 1.00 21.72 97 GLU A O 1
ATOM 682 N N . THR A 1 98 ? 219.632 226.648 183.116 1.00 18.34 98 THR A N 1
ATOM 683 C CA . THR A 1 98 ? 218.841 227.193 184.213 1.00 16.05 98 THR A CA 1
ATOM 684 C C . THR A 1 98 ? 218.063 226.099 184.931 1.00 17.30 98 THR A C 1
ATOM 685 O O . THR A 1 98 ? 217.983 226.091 186.166 1.00 21.11 98 THR A O 1
ATOM 689 N N . VAL A 1 99 ? 217.481 225.167 184.176 1.00 16.74 99 VAL A N 1
ATOM 690 C CA . VAL A 1 99 ? 216.726 224.091 184.804 1.00 15.98 99 VAL A CA 1
ATOM 691 C C . VAL A 1 99 ? 217.648 223.204 185.628 1.00 18.06 99 VAL A C 1
ATOM 692 O O . VAL A 1 99 ? 217.264 222.733 186.705 1.00 22.22 99 VAL A O 1
ATOM 696 N N . LYS A 1 100 ? 218.875 222.970 185.159 1.00 18.70 100 LYS A N 1
ATOM 697 C CA . LYS A 1 100 ? 219.800 222.157 185.947 1.00 20.71 100 LYS A CA 1
ATOM 698 C C . LYS A 1 100 ? 220.192 222.857 187.245 1.00 20.58 100 LYS A C 1
ATOM 699 O O . LYS A 1 100 ? 220.282 222.217 188.303 1.00 21.79 100 LYS A O 1
ATOM 705 N N . ALA A 1 101 ? 220.420 224.172 187.189 1.00 19.39 101 ALA A N 1
ATOM 706 C CA . ALA A 1 101 ? 220.720 224.912 188.413 1.00 17.53 101 ALA A CA 1
ATOM 707 C C . ALA A 1 101 ? 219.556 224.854 189.399 1.00 19.82 101 ALA A C 1
ATOM 708 O O . ALA A 1 101 ? 219.760 224.640 190.605 1.00 23.24 101 ALA A O 1
ATOM 710 N N . MET A 1 102 ? 218.330 225.053 188.907 1.00 19.88 102 MET A N 1
ATOM 711 C CA . MET A 1 102 ? 217.165 224.989 189.784 1.00 17.64 102 MET A CA 1
ATOM 712 C C . MET A 1 102 ? 217.018 223.607 190.405 1.00 19.28 102 MET A C 1
ATOM 713 O O . MET A 1 102 ? 216.664 223.486 191.583 1.00 22.33 102 MET A O 1
ATOM 718 N N . GLU A 1 103 ? 217.278 222.554 189.631 1.00 19.73 1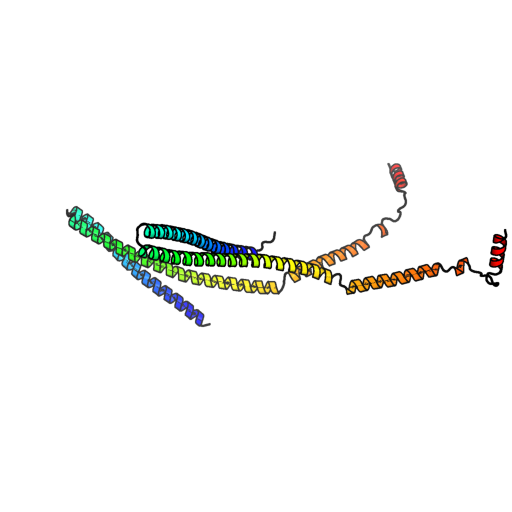03 GLU A N 1
ATOM 719 C CA . GLU A 1 103 ? 217.209 221.204 190.177 1.00 20.16 103 GLU A CA 1
ATOM 720 C C . GLU A 1 103 ? 218.254 220.983 191.262 1.00 21.31 103 GLU A C 1
ATOM 721 O O . GLU A 1 103 ? 217.973 220.316 192.265 1.00 25.54 103 GLU A O 1
ATOM 727 N N . LEU A 1 104 ? 219.457 221.534 191.087 1.00 21.72 104 LEU A N 1
ATOM 728 C CA . LEU A 1 104 ? 220.477 221.420 192.127 1.00 22.76 104 LEU A CA 1
ATOM 729 C C . LEU A 1 104 ? 220.024 222.097 193.417 1.00 21.40 104 LEU A C 1
ATOM 730 O O . LEU A 1 104 ? 220.140 221.525 194.513 1.00 22.63 104 LEU A O 1
ATOM 735 N N . GLY A 1 105 ? 219.508 223.320 193.301 1.00 20.84 105 GLY A N 1
ATOM 736 C CA . GLY A 1 105 ? 219.016 224.013 194.483 1.00 19.58 105 GLY A CA 1
ATOM 737 C C . GLY A 1 105 ? 217.881 223.268 195.159 1.00 19.75 105 GLY A C 1
ATOM 738 O O . GLY A 1 105 ? 217.802 223.214 196.390 1.00 22.47 105 GLY A O 1
ATOM 739 N N . THR A 1 106 ? 216.983 222.688 194.360 1.00 20.93 106 THR A N 1
ATOM 740 C CA . THR A 1 106 ? 215.876 221.918 194.916 1.00 19.45 106 THR A CA 1
ATOM 741 C C . THR A 1 106 ? 216.391 220.700 195.670 1.00 20.28 106 THR A C 1
ATOM 742 O O . THR A 1 106 ? 215.863 220.354 196.729 1.00 23.63 106 THR A O 1
ATOM 746 N N . LYS A 1 107 ? 217.419 220.035 195.139 1.00 21.88 107 LYS A N 1
ATOM 747 C CA . LYS A 1 107 ? 218.001 218.895 195.844 1.00 24.72 107 LYS A CA 1
ATOM 748 C C . LYS A 1 107 ? 218.581 219.315 197.190 1.00 25.97 107 LYS A C 1
ATOM 749 O O . LYS A 1 107 ? 218.374 218.636 198.208 1.00 27.58 107 LYS A O 1
ATOM 755 N N . VAL A 1 108 ? 219.297 220.442 197.216 1.00 24.55 108 VAL A N 1
ATOM 756 C CA . VAL A 1 108 ? 219.903 220.905 198.465 1.00 22.24 108 VAL A CA 1
ATOM 757 C C . VAL A 1 108 ? 218.823 221.220 199.495 1.00 23.29 108 VAL A C 1
ATOM 758 O O . VAL A 1 108 ? 218.896 220.791 200.657 1.00 26.44 108 VAL A O 1
ATOM 762 N N . VAL A 1 109 ? 217.798 221.970 199.085 1.00 22.12 109 VAL A N 1
ATOM 763 C CA . VAL A 1 109 ? 216.748 222.332 200.030 1.00 20.37 109 VAL A CA 1
ATOM 764 C C . VAL A 1 109 ? 215.970 221.101 200.469 1.00 23.44 109 VAL A C 1
ATOM 765 O O . VAL A 1 109 ? 215.499 221.036 201.608 1.00 26.78 109 VAL A O 1
ATOM 769 N N . GLY A 1 110 ? 215.810 220.111 199.592 1.00 25.31 110 GLY A N 1
ATOM 770 C CA . GLY A 1 110 ? 215.114 218.901 199.990 1.00 24.87 110 GLY A CA 1
ATOM 771 C C . GLY A 1 110 ? 215.868 218.132 201.052 1.00 26.09 110 GLY A C 1
ATOM 772 O O . GLY A 1 110 ? 215.270 217.628 202.006 1.00 30.72 110 GLY A O 1
ATOM 773 N N . GLU A 1 111 ? 217.193 218.043 200.917 1.00 27.47 111 GLU A N 1
ATOM 774 C CA . GLU A 1 111 ? 217.980 217.409 201.972 1.00 29.97 111 GLU A CA 1
ATOM 775 C C . GLU A 1 111 ? 217.872 218.184 203.283 1.00 30.33 111 GLU A C 1
ATOM 776 O O . GLU A 1 111 ? 217.697 217.585 204.356 1.00 31.47 111 GLU A O 1
ATOM 782 N N . LYS A 1 112 ? 217.952 219.517 203.219 1.00 28.76 112 LYS A N 1
ATOM 783 C CA . LYS A 1 112 ? 217.847 220.307 204.446 1.00 26.09 112 LYS A CA 1
ATOM 784 C C . LYS A 1 112 ? 216.489 220.130 205.117 1.00 27.18 112 LYS A C 1
ATOM 785 O O . LYS A 1 112 ? 216.411 220.008 206.344 1.00 28.70 112 LYS A O 1
ATOM 791 N N . ILE A 1 113 ? 215.408 220.115 204.337 1.00 28.08 113 ILE A N 1
ATOM 792 C CA . ILE A 1 113 ? 214.081 219.958 204.923 1.00 26.33 113 ILE A CA 1
ATOM 793 C C . ILE A 1 113 ? 213.890 218.542 205.450 1.00 28.17 113 ILE A C 1
ATOM 794 O O . ILE A 1 113 ? 213.149 218.332 206.416 1.00 29.87 113 ILE A O 1
ATOM 799 N N . LYS A 1 114 ? 214.529 217.548 204.832 1.00 29.57 114 LYS A N 1
ATOM 800 C CA . LYS A 1 114 ? 214.497 216.213 205.414 1.00 32.00 114 LYS A CA 1
ATOM 801 C C . LYS A 1 114 ? 215.182 216.186 206.770 1.00 33.96 114 LYS A C 1
ATOM 802 O O . LYS A 1 114 ? 214.706 215.512 207.689 1.00 35.12 114 LYS A O 1
ATOM 808 N N . THR A 1 115 ? 216.299 216.903 206.914 1.00 33.60 115 THR A N 1
ATOM 809 C CA . THR A 1 115 ? 217.008 216.898 208.190 1.00 31.73 115 THR A CA 1
ATOM 810 C C . THR A 1 115 ? 216.152 217.496 209.305 1.00 31.72 115 THR A C 1
ATOM 811 O O . THR A 1 115 ? 215.999 216.888 210.370 1.00 33.66 115 THR A O 1
ATOM 815 N N . VAL A 1 116 ? 215.589 218.681 209.079 1.00 30.58 116 VAL A N 1
ATOM 816 C CA . VAL A 1 116 ? 214.751 219.378 210.063 1.00 29.22 116 VAL A CA 1
ATOM 817 C C . VAL A 1 116 ? 213.369 219.535 209.440 1.00 28.44 116 VAL A C 1
ATOM 818 O O . VAL A 1 116 ? 213.102 220.493 208.711 1.00 29.34 116 VAL A O 1
ATOM 822 N N . SER A 1 117 ? 212.472 218.603 209.739 1.00 27.34 117 SER A N 1
ATOM 823 C CA . SER A 1 117 ? 211.129 218.652 209.191 1.00 27.04 117 SER A CA 1
ATOM 824 C C . SER A 1 117 ? 210.274 219.666 209.945 1.00 28.52 117 SER A C 1
ATOM 825 O O . SER A 1 117 ? 210.717 220.242 210.939 1.00 32.84 117 SER A O 1
ATOM 828 N N . PRO A 1 118 ? 209.042 219.914 209.488 1.00 29.23 118 PRO A N 1
ATOM 829 C CA . PRO A 1 118 ? 208.128 220.726 210.309 1.00 29.78 118 PRO A CA 1
ATOM 830 C C . PRO A 1 118 ? 207.619 220.000 211.542 1.00 30.95 118 PRO A C 1
ATOM 831 O O . PRO A 1 118 ? 207.300 220.645 212.551 1.00 33.71 118 PRO A O 1
ATOM 835 N N . GLU A 1 119 ? 207.527 218.669 211.488 1.00 30.14 119 GLU A N 1
ATOM 836 C CA . GLU A 1 119 ? 207.095 217.908 212.655 1.00 29.47 119 GLU A CA 1
ATOM 837 C C . GLU A 1 119 ? 208.071 218.085 213.809 1.00 30.79 119 GLU A C 1
ATOM 838 O O . GLU A 1 119 ? 207.661 218.273 214.961 1.00 34.58 119 GLU A O 1
ATOM 844 N N . ARG A 1 120 ? 209.370 218.026 213.516 1.00 28.96 120 ARG A N 1
ATOM 845 C CA . ARG A 1 120 ? 210.379 218.240 214.545 1.00 28.52 120 ARG A CA 1
ATOM 846 C C . ARG A 1 120 ? 210.295 219.655 215.100 1.00 27.69 120 ARG A C 1
ATOM 847 O O . ARG A 1 120 ? 210.482 219.871 216.302 1.00 30.57 120 ARG A O 1
ATOM 855 N N . THR A 1 121 ? 209.989 220.630 214.243 1.00 24.65 121 THR A N 1
ATOM 856 C CA . THR A 1 121 ? 209.846 222.005 214.709 1.00 24.98 121 THR A CA 1
ATOM 857 C C . THR A 1 121 ? 208.674 222.141 215.671 1.00 26.78 121 THR A C 1
ATOM 858 O O . THR A 1 121 ? 208.786 222.799 216.716 1.00 31.13 121 THR A O 1
ATOM 862 N N . GLU A 1 122 ? 207.543 221.515 215.349 1.00 27.99 122 GLU A N 1
ATOM 863 C CA . GLU A 1 122 ? 206.383 221.629 216.223 1.00 27.41 122 GLU A CA 1
ATOM 864 C C . GLU A 1 122 ? 206.612 220.881 217.527 1.00 26.45 122 GLU A C 1
ATOM 865 O O . GLU A 1 122 ? 206.171 221.327 218.591 1.00 29.13 122 GLU A O 1
ATOM 871 N N . ARG A 1 123 ? 207.317 219.751 217.468 1.00 25.40 123 ARG A N 1
ATOM 872 C CA . ARG A 1 123 ? 207.672 219.041 218.691 1.00 25.47 123 ARG A CA 1
ATOM 873 C C . ARG A 1 123 ? 208.573 219.894 219.578 1.00 24.90 123 ARG A C 1
ATOM 874 O O . ARG A 1 123 ? 208.385 219.950 220.801 1.00 26.11 123 ARG A O 1
ATOM 882 N N . VAL A 1 124 ? 209.546 220.581 218.975 1.00 24.37 124 VAL A N 1
ATOM 883 C CA . VAL A 1 124 ? 210.451 221.427 219.747 1.00 21.14 124 VAL A CA 1
ATOM 884 C C . VAL A 1 124 ? 209.682 222.563 220.407 1.00 21.02 124 VAL A C 1
ATOM 885 O O . VAL A 1 124 ? 209.883 222.861 221.590 1.00 25.67 124 VAL A O 1
ATOM 889 N N . MET A 1 125 ? 208.789 223.214 219.664 1.00 20.06 125 MET A N 1
ATOM 890 C CA . MET A 1 125 ? 208.035 224.311 220.258 1.00 20.87 125 MET A CA 1
ATOM 891 C C . MET A 1 125 ? 207.050 223.837 221.319 1.00 22.48 125 MET A C 1
ATOM 892 O O . MET A 1 125 ? 206.836 224.547 222.309 1.00 24.20 125 MET A O 1
ATOM 897 N N . ASP A 1 126 ? 206.473 222.645 221.162 1.00 22.48 126 ASP A N 1
ATOM 898 C CA . ASP A 1 126 ? 205.632 222.100 222.219 1.00 20.56 126 ASP A CA 1
ATOM 899 C C . ASP A 1 126 ? 206.443 221.846 223.481 1.00 20.78 126 ASP A C 1
ATOM 900 O O . ASP A 1 126 ? 205.975 222.117 224.592 1.00 24.88 126 ASP A O 1
ATOM 905 N N . SER A 1 127 ? 207.664 221.327 223.328 1.00 20.42 127 SER A N 1
ATOM 906 C CA . SER A 1 127 ? 208.524 221.135 224.491 1.00 18.57 127 SER A CA 1
ATOM 907 C C . SER A 1 127 ? 208.869 222.460 225.155 1.00 18.62 127 SER A C 1
ATOM 908 O O . SER A 1 127 ? 208.905 222.545 226.388 1.00 22.23 127 SER A O 1
ATOM 911 N N . VAL A 1 128 ? 209.116 223.499 224.358 1.00 19.02 128 VAL A N 1
ATOM 912 C CA . VAL A 1 128 ? 209.414 224.813 224.918 1.00 16.88 128 VAL A CA 1
ATOM 913 C C . VAL A 1 128 ? 208.236 225.325 225.738 1.00 18.73 128 VAL A C 1
ATOM 914 O O . VAL A 1 128 ? 208.413 225.824 226.855 1.00 23.71 128 VAL A O 1
ATOM 918 N N . MET A 1 129 ? 207.017 225.197 225.212 1.00 20.65 129 MET A N 1
ATOM 919 C CA . MET A 1 129 ? 205.857 225.707 225.940 1.00 20.28 129 MET A CA 1
ATOM 920 C C . MET A 1 129 ? 205.585 224.890 227.201 1.00 20.15 129 MET A C 1
ATOM 921 O O . MET A 1 129 ? 205.232 225.450 228.247 1.00 23.01 129 MET A O 1
ATOM 926 N N . GLU A 1 130 ? 205.758 223.567 227.131 1.00 20.72 130 GLU A N 1
ATOM 927 C CA . GLU A 1 130 ? 205.564 222.740 228.318 1.00 21.52 130 GLU A CA 1
ATOM 928 C C . GLU A 1 130 ? 206.573 223.081 229.408 1.00 21.73 130 GLU A C 1
ATOM 929 O O . GLU A 1 130 ? 206.216 223.170 230.591 1.00 26.45 130 GLU A O 1
ATOM 935 N N . GLN A 1 131 ? 207.837 223.283 229.033 1.00 19.99 131 GLN A N 1
ATOM 936 C CA . GLN A 1 131 ? 208.835 223.632 230.035 1.00 17.86 131 GLN A CA 1
ATOM 937 C C . GLN A 1 131 ? 208.603 225.030 230.585 1.00 17.17 131 GLN A C 1
ATOM 938 O O . GLN A 1 131 ? 208.886 225.283 231.759 1.00 20.54 131 GLN A O 1
ATOM 944 N N . ARG A 1 132 ? 208.080 225.945 229.769 1.00 18.89 132 ARG A N 1
ATOM 945 C CA . ARG A 1 132 ? 207.701 227.252 230.292 1.00 19.41 132 ARG A CA 1
ATOM 946 C C . ARG A 1 132 ? 206.598 227.125 231.337 1.00 21.68 132 ARG A C 1
ATOM 947 O O . ARG A 1 132 ? 206.650 227.777 232.387 1.00 23.91 132 ARG A O 1
ATOM 955 N N . ASP A 1 133 ? 205.603 226.273 231.076 1.00 24.56 133 ASP A N 1
ATOM 956 C CA . ASP A 1 133 ? 204.547 226.041 232.061 1.00 22.34 133 ASP A CA 1
ATOM 957 C C . ASP A 1 133 ? 205.112 225.478 233.359 1.00 21.46 133 ASP A C 1
ATOM 958 O O . ASP A 1 133 ? 204.738 225.917 234.454 1.00 25.29 133 ASP A O 1
ATOM 963 N N . GLN A 1 134 ? 206.005 224.495 233.256 1.00 20.84 134 GLN A N 1
ATOM 964 C CA . GLN A 1 134 ? 206.563 223.884 234.460 1.00 19.86 134 GLN A CA 1
ATOM 965 C C . GLN A 1 134 ? 207.406 224.878 235.253 1.00 20.23 134 GLN A C 1
ATOM 966 O O . GLN A 1 134 ? 207.336 224.917 236.490 1.00 22.77 134 GLN A O 1
ATOM 972 N N . ILE A 1 135 ? 208.210 225.687 234.563 1.00 22.24 135 ILE A N 1
ATOM 973 C CA . ILE A 1 135 ? 209.028 226.677 235.253 1.00 18.89 135 ILE A CA 1
ATOM 974 C C . ILE A 1 135 ? 208.143 227.715 235.924 1.00 19.72 135 ILE A C 1
ATOM 975 O O . ILE A 1 135 ? 208.451 228.191 237.021 1.00 24.03 135 ILE A O 1
ATOM 980 N N . GLU A 1 136 ? 207.026 228.077 235.290 1.00 21.47 136 GLU A N 1
ATOM 981 C CA . GLU A 1 136 ? 206.112 229.018 235.929 1.00 23.32 136 GLU A CA 1
ATOM 982 C C . GLU A 1 136 ? 205.473 228.411 237.169 1.00 24.32 136 GLU A C 1
ATOM 983 O O . GLU A 1 136 ? 205.282 229.104 238.172 1.00 27.51 136 GLU A O 1
ATOM 989 N N . MET A 1 137 ? 205.138 227.120 237.125 1.00 24.51 137 MET A N 1
ATOM 990 C CA . MET A 1 137 ? 204.603 226.468 238.319 1.00 22.98 137 MET A CA 1
ATOM 991 C C . MET A 1 137 ? 205.611 226.502 239.463 1.00 24.45 137 MET A C 1
ATOM 992 O O . MET A 1 137 ? 205.272 226.887 240.591 1.00 29.36 137 MET A O 1
ATOM 997 N N . MET A 1 138 ? 206.860 226.117 239.186 1.00 24.85 138 MET A N 1
ATOM 998 C CA . MET A 1 138 ? 207.879 226.122 240.234 1.00 22.51 138 MET A CA 1
ATOM 999 C C . MET A 1 138 ? 208.121 227.526 240.768 1.00 23.29 138 MET A C 1
ATOM 1000 O O . MET A 1 138 ? 208.268 227.717 241.978 1.00 26.82 138 MET A O 1
ATOM 1005 N N . THR A 1 139 ? 208.165 228.522 239.885 1.00 23.87 139 THR A N 1
ATOM 1006 C CA . THR A 1 139 ? 208.433 229.884 240.326 1.00 24.26 139 THR A CA 1
ATOM 1007 C C . THR A 1 139 ? 207.265 230.457 241.114 1.00 26.85 139 THR A C 1
ATOM 1008 O O . THR A 1 139 ? 207.471 231.275 242.016 1.00 30.87 139 THR A O 1
ATOM 1012 N N . GLU A 1 140 ? 206.037 230.049 240.790 1.00 28.84 140 GLU A N 1
ATOM 1013 C CA . GLU A 1 140 ? 204.878 230.521 241.535 1.00 29.94 140 GLU A CA 1
ATOM 1014 C C . GLU A 1 140 ? 204.780 229.848 242.893 1.00 31.50 140 GLU A C 1
ATOM 1015 O O . GLU A 1 140 ? 204.238 230.435 243.834 1.00 37.03 140 GLU A O 1
ATOM 1021 N N . ALA A 1 141 ? 205.285 228.620 243.016 1.00 29.83 141 ALA A N 1
ATOM 1022 C CA . ALA A 1 141 ? 205.250 227.950 244.311 1.00 30.12 141 ALA A CA 1
ATOM 1023 C C . ALA A 1 141 ? 206.119 228.671 245.336 1.00 33.06 141 ALA A C 1
ATOM 1024 O O . ALA A 1 141 ? 205.738 228.789 246.506 1.00 39.77 141 ALA A O 1
ATOM 1026 N N . LEU A 1 142 ? 207.287 229.157 244.921 1.00 31.98 142 LEU A N 1
ATOM 1027 C CA . LEU A 1 142 ? 208.270 229.728 245.835 1.00 30.23 142 LEU A CA 1
ATOM 1028 C C . LEU A 1 142 ? 208.067 231.210 246.116 1.00 34.49 142 LEU A C 1
ATOM 1029 O O . LEU A 1 142 ? 208.784 231.752 246.962 1.00 40.17 142 LEU A O 1
ATOM 1034 N N . SER A 1 143 ? 207.125 231.877 245.444 1.00 35.23 143 SER A N 1
ATOM 1035 C CA . SER A 1 143 ? 206.956 233.323 245.543 1.00 38.48 143 SER A CA 1
ATOM 1036 C C . SER A 1 143 ? 205.545 233.695 245.979 1.00 47.67 143 SER A C 1
ATOM 1037 O O . SER A 1 143 ? 205.070 234.792 245.676 1.00 52.94 143 SER A O 1
ATOM 1040 N N . ASP A 1 144 ? 204.869 232.808 246.690 1.00 52.75 144 ASP A N 1
ATOM 1041 C CA . ASP A 1 144 ? 203.491 233.068 247.086 1.00 58.25 144 ASP A CA 1
ATOM 1042 C C . ASP A 1 144 ? 203.481 233.921 248.356 1.00 64.68 144 ASP A C 1
ATOM 1043 O O . ASP A 1 144 ? 204.014 233.486 249.380 1.00 68.50 144 ASP A O 1
ATOM 1048 N N . PRO A 1 145 ? 202.906 235.136 248.336 1.00 69.24 145 PRO A N 1
ATOM 1049 C CA . PRO A 1 145 ? 202.957 235.966 249.554 1.00 75.06 145 PRO A CA 1
ATOM 1050 C C . PRO A 1 145 ? 202.218 235.368 250.737 1.00 79.88 145 PRO A C 1
ATOM 1051 O O . PRO A 1 145 ? 202.533 235.708 251.883 1.00 84.00 145 PRO A O 1
ATOM 1055 N N . SER A 1 146 ? 201.247 234.482 250.499 1.00 77.50 146 SER A N 1
ATOM 1056 C CA . SER A 1 146 ? 200.474 233.916 251.601 1.00 74.93 146 SER A CA 1
ATOM 1057 C C . SER A 1 146 ? 201.326 233.021 252.494 1.00 76.14 146 SER A C 1
ATOM 1058 O O . SER A 1 146 ? 200.899 232.643 253.590 1.00 80.42 146 SER A O 1
ATOM 1061 N N . LEU A 1 147 ? 202.526 232.655 252.040 1.00 76.00 147 LEU A N 1
ATOM 1062 C CA . LEU A 1 147 ? 203.424 231.864 252.873 1.00 78.17 147 LEU A CA 1
ATOM 1063 C C . LEU A 1 147 ? 204.073 232.723 253.950 1.00 82.72 147 LEU A C 1
ATOM 1064 O O . LEU A 1 147 ? 204.149 232.322 255.116 1.00 83.97 147 LEU A O 1
ATOM 1069 N N . SER A 1 148 ? 204.562 233.906 253.571 1.00 86.46 148 SER A N 1
ATOM 1070 C CA . SER A 1 148 ? 205.312 234.782 254.465 1.00 91.31 148 SER A CA 1
ATOM 1071 C C . SER A 1 148 ? 204.638 236.123 254.690 1.00 98.09 148 SER A C 1
ATOM 1072 O O . SER A 1 148 ? 204.458 236.529 255.842 1.00 105.80 148 SER A O 1
ATOM 1075 N N . GLU A 1 149 ? 204.270 236.829 253.619 1.00 98.37 149 GLU A N 1
ATOM 1076 C CA . GLU A 1 149 ? 203.898 238.236 253.745 1.00 102.55 149 GLU A CA 1
ATOM 1077 C C . GLU A 1 149 ? 202.643 238.413 254.591 1.00 109.20 149 GLU A C 1
ATOM 1078 O O . GLU A 1 149 ? 202.574 239.318 255.430 1.00 114.82 149 GLU A O 1
ATOM 1080 N N . GLY A 1 150 ? 201.645 237.558 254.391 1.00 109.81 150 GLY A N 1
ATOM 1081 C CA . GLY A 1 150 ? 200.431 237.618 255.179 1.00 118.26 150 GLY A CA 1
ATOM 1082 C C . GLY A 1 150 ? 200.555 236.885 256.498 1.00 128.32 150 GLY A C 1
ATOM 1083 O O . GLY A 1 150 ? 199.988 235.801 256.661 1.00 131.27 150 GLY A O 1
ATOM 1084 N N . ILE A 1 151 ? 201.292 237.460 257.450 1.00 134.28 151 ILE A N 1
ATOM 1085 C CA . ILE A 1 151 ? 201.464 236.836 258.758 1.00 139.74 151 ILE A CA 1
ATOM 1086 C C . ILE A 1 151 ? 200.179 237.060 259.541 1.00 149.59 151 ILE A C 1
ATOM 1087 O O . ILE A 1 151 ? 199.507 236.101 259.935 1.00 151.73 151 ILE A O 1
ATOM 1089 N N . LEU A 1 152 ? 199.830 238.323 259.766 1.00 158.66 152 LEU A N 1
ATOM 1090 C CA . LEU A 1 152 ? 198.616 238.681 260.487 1.00 165.43 152 LEU A CA 1
ATOM 1091 C C . LEU A 1 152 ? 197.513 239.017 259.486 1.00 171.91 152 LEU A C 1
ATOM 1092 O O . LEU A 1 152 ? 197.554 240.062 258.826 1.00 172.41 152 LEU A O 1
ATOM 1094 N N . ASP A 1 153 ? 196.553 238.104 259.343 1.00 178.02 153 ASP A N 1
ATOM 1095 C CA . ASP A 1 153 ? 195.346 238.333 258.560 1.00 182.12 153 ASP A CA 1
ATOM 1096 C C . ASP A 1 153 ? 194.224 238.940 259.394 1.00 190.23 153 ASP A C 1
ATOM 1097 O O . ASP A 1 153 ? 193.078 238.988 258.937 1.00 193.19 153 ASP A O 1
ATOM 1099 N N . PHE A 1 154 ? 194.531 239.409 260.602 1.00 195.58 154 PHE A N 1
ATOM 1100 C CA . PHE A 1 154 ? 193.523 239.894 261.526 1.00 202.34 154 PHE A CA 1
ATOM 1101 C C . PHE A 1 154 ? 192.935 241.208 260.993 1.00 208.91 154 PHE A C 1
ATOM 1102 O O . PHE A 1 154 ? 193.518 241.879 260.137 1.00 208.99 154 PHE A O 1
ATOM 1104 N N . GLU A 1 155 ? 191.758 241.575 261.511 1.00 212.48 155 GLU A N 1
ATOM 1105 C CA . GLU A 1 155 ? 190.975 242.708 261.032 1.00 215.47 155 GLU A CA 1
ATOM 1106 C C . GLU A 1 155 ? 191.407 244.035 261.662 1.00 221.52 155 GLU A C 1
ATOM 1107 O O . GLU A 1 155 ? 190.570 244.919 261.892 1.00 225.59 155 GLU A O 1
ATOM 1109 N N . ASP A 1 156 ? 192.696 244.194 261.976 1.00 223.05 156 ASP A N 1
ATOM 1110 C CA . ASP A 1 156 ? 193.238 245.478 262.405 1.00 228.63 156 ASP A CA 1
ATOM 1111 C C . ASP A 1 156 ? 193.373 246.508 261.269 1.00 234.57 156 ASP A C 1
ATOM 1112 O O . ASP A 1 156 ? 194.066 247.513 261.470 1.00 237.44 156 ASP A O 1
ATOM 1114 N N . ASP A 1 157 ? 192.778 246.272 260.091 1.00 235.22 157 ASP A N 1
ATOM 1115 C CA . ASP A 1 157 ? 192.653 247.343 259.102 1.00 237.82 157 ASP A CA 1
ATOM 1116 C C . ASP A 1 157 ? 192.027 248.586 259.723 1.00 240.75 157 ASP A C 1
ATOM 1117 O O . ASP A 1 157 ? 192.468 249.708 259.453 1.00 243.72 157 ASP A O 1
ATOM 1119 N N . ALA A 1 158 ? 191.015 248.405 260.573 1.00 240.36 158 ALA A N 1
ATOM 1120 C CA . ALA A 1 158 ? 190.510 249.519 261.366 1.00 241.52 158 ALA A CA 1
ATOM 1121 C C . ALA A 1 158 ? 191.572 250.052 262.320 1.00 244.58 158 ALA A C 1
ATOM 1122 O O . ALA A 1 158 ? 191.694 251.269 262.495 1.00 247.32 158 ALA A O 1
ATOM 1124 N N . ALA A 1 159 ? 192.347 249.165 262.950 1.00 243.39 159 ALA A N 1
ATOM 1125 C CA . ALA A 1 159 ? 193.349 249.622 263.910 1.00 244.34 159 ALA A CA 1
ATOM 1126 C C . ALA A 1 159 ? 194.486 250.368 263.222 1.00 247.28 159 ALA A C 1
ATOM 1127 O O . ALA A 1 159 ? 194.952 251.394 263.728 1.00 250.38 159 ALA A O 1
ATOM 1129 N N . ILE A 1 160 ? 194.961 249.871 262.076 1.00 246.46 160 ILE A N 1
ATOM 1130 C CA . ILE A 1 160 ? 195.994 250.615 261.359 1.00 248.45 160 ILE A CA 1
ATOM 1131 C C . ILE A 1 160 ? 195.411 251.894 260.763 1.00 250.70 160 ILE A C 1
ATOM 1132 O O . ILE A 1 160 ? 196.120 252.894 260.616 1.00 252.89 160 ILE A O 1
ATOM 1134 N N . ASP A 1 161 ? 194.116 251.907 260.433 1.00 250.66 161 ASP A N 1
ATOM 1135 C CA . ASP A 1 161 ? 193.478 253.170 260.071 1.00 251.83 161 ASP A CA 1
ATOM 1136 C C . ASP A 1 161 ? 193.542 254.155 261.232 1.00 254.29 161 ASP A C 1
ATOM 1137 O O . ASP A 1 161 ? 193.828 255.344 261.041 1.00 256.64 161 ASP A O 1
ATOM 1139 N N . GLU A 1 162 ? 193.297 253.668 262.449 1.00 254.01 162 GLU A N 1
ATOM 1140 C CA . GLU A 1 162 ? 193.383 254.526 263.625 1.00 255.11 162 GLU A CA 1
ATOM 1141 C C . GLU A 1 162 ? 194.810 254.998 263.873 1.00 257.80 162 GLU A C 1
ATOM 1142 O O . GLU A 1 162 ? 195.016 256.130 264.312 1.00 260.21 162 GLU A O 1
ATOM 1144 N N . GLN A 1 163 ? 195.804 254.149 263.608 1.00 257.43 163 GLN A N 1
ATOM 1145 C CA . GLN A 1 163 ? 197.194 254.573 263.771 1.00 258.48 163 GLN A CA 1
ATOM 1146 C C . GLN A 1 163 ? 197.588 255.602 262.714 1.00 260.57 163 GLN A C 1
ATOM 1147 O O . GLN A 1 163 ? 198.364 256.525 262.995 1.00 263.40 163 GLN A O 1
ATOM 1149 N N . LEU A 1 164 ? 197.077 255.455 261.490 1.00 259.14 164 LEU A N 1
ATOM 1150 C CA . LEU A 1 164 ? 197.273 256.492 260.482 1.00 259.85 164 LEU A CA 1
ATOM 1151 C C . LEU A 1 164 ? 196.644 257.805 260.927 1.00 262.88 164 LEU A C 1
ATOM 1152 O O . LEU A 1 164 ? 197.231 258.877 260.745 1.00 265.50 164 LEU A O 1
ATOM 1154 N N . ALA A 1 165 ? 195.443 257.738 261.507 1.00 262.96 165 ALA A N 1
ATOM 1155 C CA . ALA A 1 165 ? 194.820 258.940 262.054 1.00 263.91 165 ALA A CA 1
ATOM 1156 C C . ALA A 1 165 ? 195.663 259.528 263.179 1.00 266.54 165 ALA A C 1
ATOM 1157 O O . ALA A 1 165 ? 195.781 260.751 263.302 1.00 268.47 165 ALA A O 1
ATOM 1159 N N . GLN A 1 166 ? 196.249 258.665 264.010 1.00 266.68 166 GLN A N 1
ATOM 1160 C CA . GLN A 1 166 ? 197.144 259.110 265.075 1.00 267.65 166 GLN A CA 1
ATOM 1161 C C . GLN A 1 166 ? 198.318 259.897 264.509 1.00 269.68 166 GLN A C 1
ATOM 1162 O O . GLN A 1 166 ? 198.617 261.008 264.963 1.00 271.58 166 GLN A O 1
ATOM 1164 N N . LEU A 1 167 ? 198.997 259.327 263.510 1.00 269.24 167 LEU A N 1
ATOM 1165 C CA . LEU A 1 167 ? 200.129 260.009 262.890 1.00 269.64 167 LEU A CA 1
ATOM 1166 C C . LEU A 1 167 ? 199.707 261.323 262.248 1.00 270.75 167 LEU A C 1
ATOM 1167 O O . LEU A 1 167 ? 200.384 262.345 262.423 1.00 272.31 167 LEU A O 1
ATOM 1169 N N . GLU A 1 168 ? 198.595 261.317 261.510 1.00 270.25 168 GLU A N 1
ATOM 1170 C CA . GLU A 1 168 ? 198.141 262.526 260.833 1.00 270.47 168 GLU A CA 1
ATOM 1171 C C . GLU A 1 168 ? 197.799 263.623 261.833 1.00 272.53 168 GLU A C 1
ATOM 1172 O O . GLU A 1 168 ? 198.160 264.787 261.632 1.00 274.40 168 GLU A O 1
ATOM 1174 N N . MET B 1 1 ? 199.519 234.966 207.533 1.00 59.61 1 MET a N 1
ATOM 1175 C CA . MET B 1 1 ? 198.844 234.644 206.243 1.00 60.74 1 MET a CA 1
ATOM 1176 C C . MET B 1 1 ? 199.732 233.767 205.369 1.00 61.52 1 MET a C 1
ATOM 1177 O O . MET B 1 1 ? 200.526 234.269 204.574 1.00 60.48 1 MET a O 1
ATOM 1178 N N . VAL B 1 2 ? 199.591 232.455 205.518 1.00 60.55 2 VAL a N 1
ATOM 1179 C CA . VAL B 1 2 ? 200.414 231.509 204.775 1.00 58.66 2 VAL a CA 1
ATOM 1180 C C . VAL B 1 2 ? 199.989 231.501 203.313 1.00 55.11 2 VAL a C 1
ATOM 1181 O O . VAL B 1 2 ? 198.796 231.442 202.990 1.00 54.71 2 VAL a O 1
ATOM 1185 N N . LYS B 1 3 ? 200.970 231.611 202.423 1.00 52.85 3 LYS a N 1
ATOM 1186 C CA . LYS B 1 3 ? 200.768 231.386 201.000 1.00 50.79 3 LYS a CA 1
ATOM 1187 C C . LYS B 1 3 ? 200.916 229.900 200.718 1.00 48.76 3 LYS a C 1
ATOM 1188 O O . LYS B 1 3 ? 201.893 229.278 201.146 1.00 50.89 3 LYS a O 1
ATOM 1194 N N . ASN B 1 4 ? 199.944 229.337 200.012 1.00 42.00 4 ASN a N 1
ATOM 1195 C CA . ASN B 1 4 ? 200.018 227.965 199.521 1.00 38.23 4 ASN a CA 1
ATOM 1196 C C . ASN B 1 4 ? 200.406 228.059 198.053 1.00 36.90 4 ASN a C 1
ATOM 1197 O O . ASN B 1 4 ? 199.548 228.165 197.175 1.00 38.56 4 ASN a O 1
ATOM 1202 N N . TRP B 1 5 ? 201.713 228.038 197.796 1.00 35.32 5 TRP a N 1
ATOM 1203 C CA . TRP B 1 5 ? 202.212 228.260 196.445 1.00 34.37 5 TRP a CA 1
ATOM 1204 C C . TRP B 1 5 ? 201.814 227.118 195.521 1.00 33.31 5 TRP a C 1
ATOM 1205 O O . TRP B 1 5 ? 201.268 227.343 194.433 1.00 35.64 5 TRP a O 1
ATOM 1216 N N . LEU B 1 6 ? 202.080 225.882 195.944 1.00 31.25 6 LEU a N 1
ATOM 1217 C CA . LEU B 1 6 ? 201.748 224.725 195.124 1.00 30.31 6 LEU a CA 1
ATOM 1218 C C . LEU B 1 6 ? 200.244 224.613 194.927 1.00 32.00 6 LEU a C 1
ATOM 1219 O O . LEU B 1 6 ? 199.779 224.255 193.839 1.00 34.98 6 LEU a O 1
ATOM 1224 N N . PHE B 1 7 ? 199.470 224.905 195.973 1.00 31.52 7 PHE a N 1
ATOM 1225 C CA . PHE B 1 7 ? 198.018 224.846 195.859 1.00 31.43 7 PHE a CA 1
ATOM 1226 C C . PHE B 1 7 ? 197.515 225.822 194.807 1.00 32.86 7 PHE a C 1
ATOM 1227 O O . PHE B 1 7 ? 196.694 225.458 193.962 1.00 36.17 7 PHE a O 1
ATOM 1235 N N . GLY B 1 8 ? 198.011 227.060 194.827 1.00 32.31 8 GLY a N 1
ATOM 1236 C CA . GLY B 1 8 ? 197.579 228.033 193.836 1.00 31.59 8 GLY a CA 1
ATOM 1237 C C . GLY B 1 8 ? 198.030 227.678 192.433 1.00 32.25 8 GLY a C 1
ATOM 1238 O O . GLY B 1 8 ? 197.299 227.893 191.460 1.00 35.41 8 GLY a O 1
ATOM 1239 N N . LYS B 1 9 ? 199.237 227.124 192.307 1.00 31.31 9 LYS a N 1
ATOM 1240 C CA . LYS B 1 9 ? 199.724 226.692 191.002 1.00 31.52 9 LYS a CA 1
ATOM 1241 C C . LYS B 1 9 ? 198.820 225.613 190.414 1.00 32.53 9 LYS a C 1
ATOM 1242 O O . LYS B 1 9 ? 198.348 225.725 189.272 1.00 34.95 9 LYS a O 1
ATOM 1248 N N . LYS B 1 10 ? 198.546 224.565 191.194 1.00 31.30 10 LYS a N 1
ATOM 1249 C CA . LYS B 1 10 ? 197.670 223.504 190.714 1.00 31.20 10 LYS a CA 1
ATOM 1250 C C . LYS B 1 10 ? 196.249 224.007 190.496 1.00 31.05 10 LYS a C 1
ATOM 1251 O O . LYS B 1 10 ? 195.544 223.503 189.617 1.00 32.97 10 LYS a O 1
ATOM 1257 N N . ARG B 1 11 ? 195.817 225.009 191.262 1.00 30.60 11 ARG a N 1
ATOM 1258 C CA . ARG B 1 11 ? 194.508 225.605 191.028 1.00 30.32 11 ARG a CA 1
ATOM 1259 C C . ARG B 1 11 ? 194.445 226.273 189.662 1.00 31.06 11 ARG a C 1
ATOM 1260 O O . ARG B 1 11 ? 193.457 226.118 188.935 1.00 32.67 11 ARG a O 1
ATOM 1268 N N . LYS B 1 12 ? 195.494 227.009 189.291 1.00 31.58 12 LYS a N 1
ATOM 1269 C CA . LYS B 1 12 ? 195.528 227.621 187.965 1.00 31.00 12 LYS a CA 1
ATOM 1270 C C . LYS B 1 12 ? 195.536 226.561 186.869 1.00 31.80 12 LYS a C 1
ATOM 1271 O O . LYS B 1 12 ? 194.848 226.705 185.849 1.00 32.76 12 LYS a O 1
ATOM 1277 N N . GLU B 1 13 ? 196.303 225.485 187.062 1.00 31.42 13 GLU a N 1
ATOM 1278 C CA . GLU B 1 13 ? 196.333 224.424 186.055 1.00 29.48 13 GLU a CA 1
ATOM 1279 C C . GLU B 1 13 ? 194.961 223.778 185.876 1.00 29.41 13 GLU a C 1
ATOM 1280 O O . GLU B 1 13 ? 194.507 223.568 184.742 1.00 32.14 13 GLU a O 1
ATOM 1286 N N . ASP B 1 14 ? 194.281 223.462 186.981 1.00 30.26 14 ASP a N 1
ATOM 1287 C CA . ASP B 1 14 ? 192.963 222.842 186.880 1.00 28.69 14 ASP a CA 1
ATOM 1288 C C . ASP B 1 14 ? 191.946 223.798 186.275 1.00 27.23 14 ASP a C 1
ATOM 1289 O O . ASP B 1 14 ? 191.066 223.376 185.515 1.00 28.80 14 ASP a O 1
ATOM 1294 N N . ALA B 1 15 ? 192.045 225.091 186.593 1.00 27.01 15 ALA a N 1
ATOM 1295 C CA . ALA B 1 15 ? 191.144 226.058 185.980 1.00 25.85 15 ALA a CA 1
ATOM 1296 C C . ALA B 1 15 ? 191.355 226.138 184.476 1.00 27.41 15 ALA a C 1
ATOM 1297 O O . ALA B 1 15 ? 190.383 226.241 183.720 1.00 29.35 15 ALA a O 1
ATOM 1299 N N . ASP B 1 16 ? 192.606 226.063 184.020 1.00 28.27 16 ASP a N 1
ATOM 1300 C CA . ASP B 1 16 ? 192.855 226.096 182.582 1.00 27.89 16 ASP a CA 1
ATOM 1301 C C . ASP B 1 16 ? 192.332 224.836 181.903 1.00 26.36 16 ASP a C 1
ATOM 1302 O O . ASP B 1 16 ? 191.769 224.904 180.802 1.00 27.98 16 ASP a O 1
ATOM 1307 N N . ALA B 1 17 ? 192.495 223.676 182.546 1.00 26.12 17 ALA a N 1
ATOM 1308 C CA . ALA B 1 17 ? 191.958 222.446 181.970 1.00 24.33 17 ALA a CA 1
ATOM 1309 C C . ALA B 1 17 ? 190.437 222.498 181.876 1.00 23.47 17 ALA a C 1
ATOM 1310 O O . ALA B 1 17 ? 189.853 222.079 180.867 1.00 25.09 17 ALA a O 1
ATOM 1312 N N . LEU B 1 18 ? 189.779 223.020 182.912 1.00 23.17 18 LEU a N 1
ATOM 1313 C CA . LEU B 1 18 ? 188.328 223.145 182.869 1.00 22.84 18 LEU a CA 1
ATOM 1314 C C . LEU B 1 18 ? 187.886 224.132 181.799 1.00 24.18 18 LEU a C 1
ATOM 1315 O O . LEU B 1 18 ? 186.870 223.905 181.137 1.00 26.43 18 LEU a O 1
ATOM 1320 N N . ALA B 1 19 ? 188.630 225.224 181.612 1.00 24.31 19 ALA a N 1
ATOM 1321 C CA . ALA B 1 19 ? 188.296 226.166 180.550 1.00 23.22 19 ALA a CA 1
ATOM 1322 C C . ALA B 1 19 ? 188.411 225.514 179.179 1.00 24.47 19 ALA a C 1
ATOM 1323 O O . ALA B 1 19 ? 187.556 225.727 178.312 1.00 28.49 19 ALA a O 1
ATOM 1325 N N . THR B 1 20 ? 189.457 224.713 178.967 1.00 24.39 20 THR a N 1
ATOM 1326 C CA . THR B 1 20 ? 189.620 224.024 177.689 1.00 23.51 20 THR a CA 1
ATOM 1327 C C . THR B 1 20 ? 188.467 223.057 177.437 1.00 24.38 20 THR a C 1
ATOM 1328 O O . THR B 1 20 ? 187.891 223.024 176.338 1.00 26.43 20 THR a O 1
ATOM 1332 N N . LEU B 1 21 ? 188.112 222.260 178.450 1.00 23.77 21 LEU a N 1
ATOM 1333 C CA . LEU B 1 21 ? 187.015 221.312 178.281 1.00 23.39 21 LEU a CA 1
ATOM 1334 C C . LEU B 1 21 ? 185.690 222.022 178.040 1.00 25.00 21 LEU a C 1
ATOM 1335 O O . LEU B 1 21 ? 184.900 221.582 177.198 1.00 28.45 21 LEU a O 1
ATOM 1340 N N . LYS B 1 22 ? 185.438 223.127 178.743 1.00 25.31 22 LYS a N 1
ATOM 1341 C CA . LYS B 1 22 ? 184.190 223.856 178.548 1.00 25.85 22 LYS a CA 1
ATOM 1342 C C . LYS B 1 22 ? 184.129 224.482 177.163 1.00 29.51 22 LYS a C 1
ATOM 1343 O O . LYS B 1 22 ? 183.065 224.507 176.535 1.00 34.44 22 LYS a O 1
ATOM 1349 N N . GLY B 1 23 ? 185.256 224.993 176.666 1.00 27.60 23 GLY a N 1
ATOM 1350 C CA . GLY B 1 23 ? 185.262 225.556 175.328 1.00 28.06 23 GLY a CA 1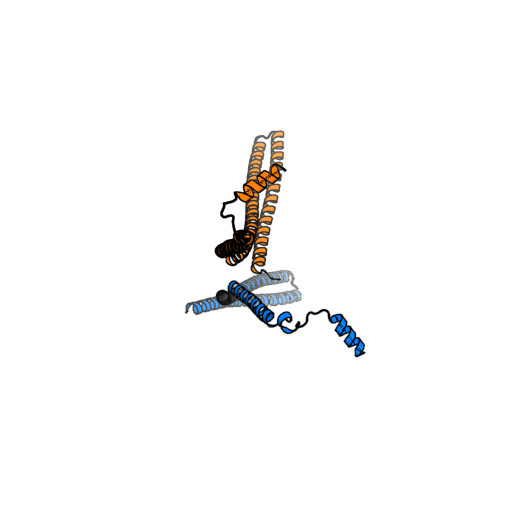
ATOM 1351 C C . GLY B 1 23 ? 184.986 224.515 174.263 1.00 30.47 23 GLY a C 1
ATOM 1352 O O . GLY B 1 23 ? 184.193 224.747 173.343 1.00 34.68 23 GLY a O 1
ATOM 1353 N N . GLN B 1 24 ? 185.626 223.349 174.373 1.00 30.01 24 GLN a N 1
ATOM 1354 C CA . GLN B 1 24 ? 185.360 222.302 173.393 1.00 29.79 24 GLN a CA 1
ATOM 1355 C C . GLN B 1 24 ? 183.920 221.812 173.485 1.00 29.81 24 GLN a C 1
ATOM 1356 O O . GLN B 1 24 ? 183.294 221.520 172.457 1.00 32.44 24 GLN a O 1
ATOM 1362 N N . GLN B 1 25 ? 183.367 221.741 174.698 1.00 29.78 25 GLN a N 1
ATOM 1363 C CA . GLN B 1 25 ? 181.968 221.360 174.844 1.00 30.18 25 GLN a CA 1
ATOM 1364 C C . GLN B 1 25 ? 181.040 222.381 174.199 1.00 33.20 25 GLN a C 1
ATOM 1365 O O . GLN B 1 25 ? 180.049 222.008 173.563 1.00 37.56 25 GLN a O 1
ATOM 1371 N N . ASN B 1 26 ? 181.336 223.672 174.354 1.00 32.70 26 ASN a N 1
ATOM 1372 C CA . ASN B 1 26 ? 180.501 224.694 173.727 1.00 33.98 26 ASN a CA 1
ATOM 1373 C C . ASN B 1 26 ? 180.566 224.598 172.209 1.00 35.78 26 ASN a C 1
ATOM 1374 O O . ASN B 1 26 ? 179.546 224.761 171.522 1.00 39.68 26 ASN a O 1
ATOM 1379 N N . ARG B 1 27 ? 181.758 224.335 171.669 1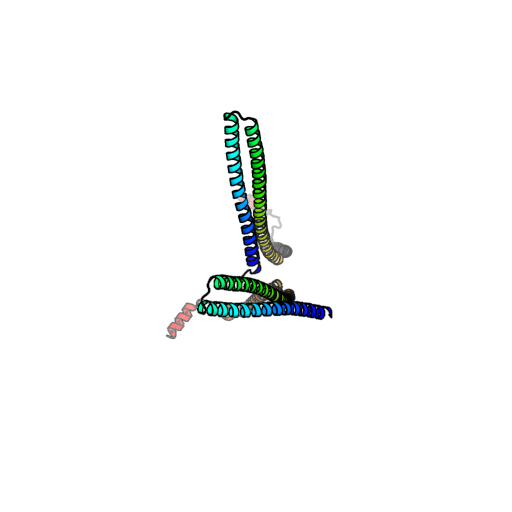.00 35.86 27 ARG a N 1
ATOM 1380 C CA . ARG B 1 27 ? 181.879 224.119 170.231 1.00 37.06 27 ARG a CA 1
ATOM 1381 C C . ARG B 1 27 ? 181.018 222.943 169.782 1.00 37.80 27 ARG a C 1
ATOM 1382 O O . ARG B 1 27 ? 180.321 223.024 168.762 1.00 40.24 27 ARG a O 1
ATOM 1390 N N . LEU B 1 28 ? 181.049 221.843 170.538 1.00 36.80 28 LEU a N 1
ATOM 1391 C CA . LEU B 1 28 ? 180.243 220.685 170.165 1.00 36.23 28 LEU a CA 1
ATOM 1392 C C . LEU B 1 28 ? 178.749 220.976 170.253 1.00 39.27 28 LEU a C 1
ATOM 1393 O O . LEU B 1 28 ? 177.980 220.484 169.422 1.00 43.06 28 LEU a O 1
ATOM 1398 N N . GLN B 1 29 ? 178.313 221.764 171.238 1.00 39.82 29 GLN a N 1
ATOM 1399 C CA . GLN B 1 29 ? 176.898 222.124 171.305 1.00 40.81 29 GLN a CA 1
ATOM 1400 C C . GLN B 1 29 ? 176.485 222.974 170.109 1.00 45.06 29 GLN a C 1
ATOM 1401 O O . GLN B 1 29 ? 175.394 222.786 169.553 1.00 49.15 29 GLN a O 1
ATOM 1407 N N . ALA B 1 30 ? 177.336 223.919 169.702 1.00 43.28 30 ALA a N 1
ATOM 1408 C CA . ALA B 1 30 ? 177.023 224.710 168.513 1.00 44.15 30 ALA a CA 1
ATOM 1409 C C . ALA B 1 30 ? 176.923 223.825 167.276 1.00 47.68 30 ALA a C 1
ATOM 1410 O O . ALA B 1 30 ? 176.013 223.988 166.449 1.00 51.74 30 ALA a O 1
ATOM 1412 N N . GLU B 1 31 ? 177.851 222.875 167.135 1.00 47.73 31 GLU a N 1
ATOM 1413 C CA . GLU B 1 31 ? 177.805 221.959 166.000 1.00 46.70 31 GLU a CA 1
ATOM 1414 C C . GLU B 1 31 ? 176.537 221.113 166.033 1.00 48.17 31 GLU a C 1
ATOM 1415 O O . GLU B 1 31 ? 175.941 220.832 164.986 1.00 52.51 31 GLU a O 1
ATOM 1421 N N . ALA B 1 32 ? 176.108 220.700 167.227 1.00 47.03 32 ALA a N 1
ATOM 1422 C CA . ALA B 1 32 ? 174.877 219.926 167.348 1.00 48.38 32 ALA a CA 1
ATOM 1423 C C . ALA B 1 32 ? 173.672 220.744 166.909 1.00 52.80 32 ALA a C 1
ATOM 1424 O O . ALA B 1 32 ? 172.779 220.232 166.223 1.00 57.86 32 ALA a O 1
ATOM 1426 N N . ARG B 1 33 ? 173.628 222.014 167.309 1.00 52.63 33 ARG a N 1
ATOM 1427 C CA . ARG B 1 33 ? 172.525 222.878 166.902 1.00 54.36 33 ARG a CA 1
ATOM 1428 C C . ARG B 1 33 ? 172.493 223.034 165.385 1.00 56.34 33 ARG a C 1
ATOM 1429 O O . ARG B 1 33 ? 171.420 222.977 164.763 1.00 60.43 33 ARG a O 1
ATOM 1437 N N . ASN B 1 34 ? 173.663 223.216 164.770 1.00 55.32 34 ASN a N 1
ATOM 1438 C CA . ASN B 1 34 ? 173.710 223.346 163.316 1.00 58.06 34 ASN a CA 1
ATOM 1439 C C . ASN B 1 34 ? 173.251 222.063 162.629 1.00 59.47 34 ASN a C 1
ATOM 1440 O O . ASN B 1 34 ? 172.528 222.112 161.625 1.00 62.70 34 ASN a O 1
ATOM 1445 N N . LEU B 1 35 ? 173.670 220.905 163.143 1.00 57.12 35 LEU a N 1
ATOM 1446 C CA . LEU B 1 35 ? 173.231 219.640 162.562 1.00 58.13 35 LEU a CA 1
ATOM 1447 C C . LEU B 1 35 ? 171.725 219.456 162.694 1.00 60.68 35 LEU a C 1
ATOM 1448 O O . LEU B 1 35 ? 171.083 218.935 161.774 1.00 65.28 35 LEU a O 1
ATOM 1453 N N . GLU B 1 36 ? 171.145 219.873 163.821 1.00 59.45 36 GLU a N 1
ATOM 1454 C CA . GLU B 1 36 ? 169.692 219.813 163.967 1.00 61.62 36 GLU a CA 1
ATOM 1455 C C . GLU B 1 36 ? 169.001 220.696 162.934 1.00 65.53 36 GLU a C 1
ATOM 1456 O O . GLU B 1 36 ? 167.991 220.294 162.337 1.00 68.38 36 GLU a O 1
ATOM 1462 N N . ARG B 1 37 ? 169.523 221.907 162.723 1.00 63.56 37 ARG a N 1
ATOM 1463 C CA . ARG B 1 37 ? 168.961 222.786 161.700 1.00 65.69 37 ARG a CA 1
ATOM 1464 C C . ARG B 1 37 ? 169.007 222.120 160.329 1.00 69.23 37 ARG a C 1
ATOM 1465 O O . ARG B 1 37 ? 168.020 222.135 159.583 1.00 72.27 37 ARG a O 1
ATOM 1473 N N . GLN B 1 38 ? 170.155 221.533 159.980 1.00 69.06 38 GLN a N 1
ATOM 1474 C CA . GLN B 1 38 ? 170.284 220.876 158.682 1.00 67.44 38 GLN a CA 1
ATOM 1475 C C . GLN B 1 38 ? 169.303 219.719 158.545 1.00 67.87 38 GLN a C 1
ATOM 1476 O O . GLN B 1 38 ? 168.727 219.507 157.472 1.00 71.75 38 GLN a O 1
ATOM 1482 N N . SER B 1 39 ? 169.100 218.957 159.622 1.00 67.98 39 SER a N 1
ATOM 1483 C CA . SER B 1 39 ? 168.128 217.868 159.578 1.00 70.36 39 SER a CA 1
ATOM 1484 C C . SER B 1 39 ? 166.720 218.396 159.328 1.00 73.84 39 SER a C 1
ATOM 1485 O O . SER B 1 39 ? 165.952 217.804 158.558 1.00 75.30 39 SER a O 1
ATOM 1488 N N . ASP B 1 40 ? 166.359 219.505 159.978 1.00 74.36 40 ASP a N 1
ATOM 1489 C CA . ASP B 1 40 ? 165.036 220.085 159.754 1.00 74.99 40 ASP a CA 1
ATOM 1490 C C . ASP B 1 40 ? 164.869 220.547 158.309 1.00 76.97 40 ASP a C 1
ATOM 1491 O O . ASP B 1 40 ? 163.808 220.341 157.699 1.00 78.92 40 ASP a O 1
ATOM 1496 N N . GLU B 1 41 ? 165.906 221.172 157.744 1.00 76.15 41 GLU a N 1
ATOM 1497 C CA . GLU B 1 41 ? 165.838 221.581 156.342 1.00 76.71 41 GLU a CA 1
ATOM 1498 C C . GLU B 1 41 ? 165.682 220.374 155.428 1.00 78.07 41 GLU a C 1
ATOM 1499 O O . GLU B 1 41 ? 164.927 220.419 154.449 1.00 80.55 41 GLU a O 1
ATOM 1505 N N . GLN B 1 42 ? 166.389 219.284 155.729 1.00 77.86 42 GLN a N 1
ATOM 1506 C CA . GLN B 1 42 ? 166.254 218.083 154.912 1.00 77.28 42 GLN a CA 1
ATOM 1507 C C . GLN B 1 42 ? 164.855 217.492 155.018 1.00 78.83 42 GLN a C 1
ATOM 1508 O O . GLN B 1 42 ? 164.329 216.962 154.035 1.00 81.82 42 GLN a O 1
ATOM 1514 N N . LYS B 1 43 ? 164.229 217.568 156.195 1.00 78.58 43 LYS a N 1
ATOM 1515 C CA . LYS B 1 43 ? 162.862 217.060 156.305 1.00 80.36 43 LYS a CA 1
ATOM 1516 C C . LYS B 1 43 ? 161.891 217.921 155.505 1.00 83.32 43 LYS a C 1
ATOM 1517 O O . LYS B 1 43 ? 160.969 217.398 154.865 1.00 85.00 43 LYS a O 1
ATOM 1523 N N . ILE B 1 44 ? 162.076 219.243 155.539 1.00 83.64 44 ILE a N 1
ATOM 1524 C CA . ILE B 1 44 ? 161.243 220.128 154.724 1.00 84.02 44 ILE a CA 1
ATOM 1525 C C . ILE B 1 44 ? 161.415 219.789 153.247 1.00 85.76 44 ILE a C 1
ATOM 1526 O O . ILE B 1 44 ? 160.438 219.723 152.484 1.00 88.98 44 ILE a O 1
ATOM 1531 N N . LEU B 1 45 ? 162.660 219.566 152.822 1.00 85.79 45 LEU a N 1
ATOM 1532 C CA . LEU B 1 45 ? 162.907 219.191 151.434 1.00 87.10 45 LEU a CA 1
ATOM 1533 C C . LEU B 1 45 ? 162.247 217.861 151.097 1.00 88.21 45 LEU a C 1
ATOM 1534 O O . LEU B 1 45 ? 161.699 217.710 150.004 1.00 90.31 45 LEU a O 1
ATOM 1539 N N . ALA B 1 46 ? 162.298 216.889 152.008 1.00 87.78 46 ALA a N 1
ATOM 1540 C CA . ALA B 1 46 ? 161.652 215.603 151.761 1.00 88.76 46 ALA a CA 1
ATOM 1541 C C . ALA B 1 46 ? 160.148 215.778 151.591 1.00 91.46 46 ALA a C 1
ATOM 1542 O O . ALA B 1 46 ? 159.528 215.146 150.727 1.00 93.39 46 ALA a O 1
ATOM 1544 N N . SER B 1 47 ? 159.544 216.639 152.412 1.00 91.36 47 SER a N 1
ATOM 1545 C CA . SER B 1 47 ? 158.118 216.916 152.270 1.00 92.07 47 SER a CA 1
ATOM 1546 C C . SER B 1 47 ? 157.809 217.536 150.911 1.00 93.76 47 SER a C 1
ATOM 1547 O O . SER B 1 47 ? 156.805 217.188 150.274 1.00 95.01 47 SER a O 1
ATOM 1549 N N . LYS B 1 48 ? 158.660 218.455 150.445 1.00 93.64 48 LYS a N 1
ATOM 1550 C CA . LYS B 1 48 ? 158.413 219.060 149.137 1.00 94.34 48 LYS a CA 1
ATOM 1551 C C . LYS B 1 48 ? 158.595 218.049 148.008 1.00 95.61 48 LYS a C 1
ATOM 1552 O O . LYS B 1 48 ? 157.844 218.069 147.026 1.00 95.81 48 LYS a O 1
ATOM 1554 N N . MET B 1 49 ? 159.590 217.166 148.120 1.00 96.10 49 MET a N 1
ATOM 1555 C CA . MET B 1 49 ? 159.746 216.106 147.123 1.00 95.74 49 MET a CA 1
ATOM 1556 C C . MET B 1 49 ? 158.538 215.179 147.113 1.00 96.21 49 MET a C 1
ATOM 1557 O O . MET B 1 49 ? 158.138 214.683 146.053 1.00 97.03 49 MET a O 1
ATOM 1559 N N . LEU B 1 50 ? 157.947 214.923 148.282 1.00 96.36 50 LEU a N 1
ATOM 1560 C CA . LEU B 1 50 ? 156.743 214.099 148.321 1.00 96.15 50 LEU a CA 1
ATOM 1561 C C . LEU B 1 50 ? 155.574 214.800 147.641 1.00 97.54 50 LEU a C 1
ATOM 1562 O O . LEU B 1 50 ? 154.858 214.191 146.838 1.00 98.43 50 LEU a O 1
ATOM 1564 N N . LYS B 1 51 ? 155.360 216.082 147.953 1.00 98.08 51 LYS a N 1
ATOM 1565 C CA . LYS B 1 51 ? 154.236 216.804 147.357 1.00 98.06 51 LYS a CA 1
ATOM 1566 C C . LYS B 1 51 ? 154.397 216.947 145.847 1.00 98.90 51 LYS a C 1
ATOM 1567 O O . LYS B 1 51 ? 153.430 216.782 145.095 1.00 99.24 51 LYS a O 1
ATOM 1569 N N . ALA B 1 52 ? 155.612 217.253 145.384 1.00 99.05 52 ALA a N 1
ATOM 1570 C CA . ALA B 1 52 ? 155.819 217.546 143.968 1.00 99.30 52 ALA a CA 1
ATOM 1571 C C . ALA B 1 52 ? 155.596 216.327 143.078 1.00 99.69 52 ALA a C 1
ATOM 1572 O O . ALA B 1 52 ? 155.437 216.477 141.861 1.00 99.35 52 ALA a O 1
ATOM 1574 N N . GLY B 1 53 ? 155.586 215.122 143.652 1.00 98.97 53 GLY a N 1
ATOM 1575 C CA . GLY B 1 53 ? 155.490 213.898 142.884 1.00 98.31 53 GLY a CA 1
ATOM 1576 C C . GLY B 1 53 ? 156.820 213.262 142.552 1.00 99.22 53 GLY a C 1
ATOM 1577 O O . GLY B 1 53 ? 156.974 212.734 141.443 1.00 99.34 53 GLY a O 1
ATOM 1578 N N . ASN B 1 54 ? 157.783 213.303 143.471 1.00 99.62 54 ASN a N 1
ATOM 1579 C CA . ASN B 1 54 ? 159.121 212.750 143.266 1.00 98.99 54 ASN a CA 1
ATOM 1580 C C . ASN B 1 54 ? 159.477 211.926 144.497 1.00 97.96 54 ASN a C 1
ATOM 1581 O O . ASN B 1 54 ? 160.043 212.427 145.468 1.00 97.43 54 ASN a O 1
ATOM 1583 N N . LYS B 1 55 ? 159.135 210.636 144.454 1.00 96.81 55 LYS a N 1
ATOM 1584 C CA . LYS B 1 55 ? 159.376 209.771 145.603 1.00 97.25 55 LYS a CA 1
ATOM 1585 C C . LYS B 1 55 ? 160.852 209.423 145.745 1.00 96.82 55 LYS a C 1
ATOM 1586 O O . LYS B 1 55 ? 161.344 209.262 146.869 1.00 96.77 55 LYS a O 1
ATOM 1588 N N . ALA B 1 56 ? 161.571 209.303 144.626 1.00 95.46 56 ALA a N 1
ATOM 1589 C CA . ALA B 1 56 ? 163.006 209.049 144.693 1.00 95.44 56 ALA a CA 1
ATOM 1590 C C . ALA B 1 56 ? 163.732 210.189 145.395 1.00 95.37 56 ALA a C 1
ATOM 1591 O O . ALA B 1 56 ? 164.615 209.953 146.229 1.00 93.94 56 ALA a O 1
ATOM 1593 N N . GLY B 1 57 ? 163.370 211.433 145.076 1.00 95.22 57 GLY a N 1
ATOM 1594 C CA . GLY B 1 57 ? 163.969 212.566 145.758 1.00 94.28 57 GLY a CA 1
ATOM 1595 C C . GLY B 1 57 ? 163.606 212.625 147.227 1.00 92.73 57 GLY a C 1
ATOM 1596 O O . GLY B 1 57 ? 164.423 213.039 148.055 1.00 90.40 57 GLY a O 1
ATOM 1597 N N . ALA B 1 58 ? 162.385 212.212 147.574 1.00 93.05 58 ALA a N 1
ATOM 1598 C CA . ALA B 1 58 ? 162.010 212.125 148.980 1.00 91.98 58 ALA a CA 1
ATOM 1599 C C . ALA B 1 58 ? 162.872 211.106 149.715 1.00 89.96 58 ALA a C 1
ATOM 1600 O O . ALA B 1 58 ? 163.327 211.361 150.836 1.00 88.27 58 ALA a O 1
ATOM 1602 N N . ARG B 1 59 ? 163.108 209.945 149.097 1.00 89.25 59 ARG a N 1
ATOM 1603 C CA . ARG B 1 59 ? 163.982 208.949 149.711 1.00 89.10 59 ARG a CA 1
ATOM 1604 C C . ARG B 1 59 ? 165.403 209.481 149.851 1.00 88.23 59 ARG a C 1
ATOM 1605 O O . ARG B 1 59 ? 166.071 209.237 150.864 1.00 86.95 59 ARG a O 1
ATOM 1607 N N . GLN B 1 60 ? 165.877 210.213 148.840 1.00 86.96 60 GLN a N 1
ATOM 1608 C CA . GLN B 1 60 ? 167.203 210.824 148.907 1.00 86.29 60 GLN a CA 1
ATOM 1609 C C . GLN B 1 60 ? 167.303 211.781 150.090 1.00 85.89 60 GLN a C 1
ATOM 1610 O O . GLN B 1 60 ? 168.250 211.718 150.888 1.00 84.45 60 GLN a O 1
ATOM 1612 N N . ALA B 1 61 ? 166.322 212.677 150.216 1.00 86.12 61 ALA a N 1
ATOM 1613 C CA . ALA B 1 61 ? 166.324 213.645 151.305 1.00 82.95 61 ALA a CA 1
ATOM 1614 C C . ALA B 1 61 ? 166.229 212.963 152.661 1.00 80.19 61 ALA a C 1
ATOM 1615 O O . ALA B 1 61 ? 166.881 213.397 153.615 1.00 79.44 61 ALA a O 1
ATOM 1617 N N . LEU B 1 62 ? 165.442 211.892 152.769 1.00 80.19 62 LEU a N 1
ATOM 1618 C CA . LEU B 1 62 ? 165.328 211.203 154.047 1.00 79.89 62 LEU a CA 1
ATOM 1619 C C . LEU B 1 62 ? 166.609 210.463 154.407 1.00 77.45 62 LEU a C 1
ATOM 1620 O O . LEU B 1 62 ? 166.974 210.409 155.585 1.00 76.31 62 LEU a O 1
ATOM 1625 N N . LYS B 1 63 ? 167.315 209.909 153.419 1.00 75.98 63 LYS a N 1
ATOM 1626 C CA . LYS B 1 63 ? 168.616 209.303 153.694 1.00 75.45 63 LYS a CA 1
ATOM 1627 C C . LYS B 1 63 ? 169.618 210.348 154.176 1.00 74.58 63 LYS a C 1
ATOM 1628 O O . LYS B 1 63 ? 170.372 210.112 155.134 1.00 73.49 63 LYS a O 1
ATOM 1634 N N . ARG B 1 64 ? 169.632 211.513 153.525 1.00 74.31 64 ARG a N 1
ATOM 1635 C CA . ARG B 1 64 ? 170.530 212.584 153.949 1.00 74.24 64 ARG a CA 1
ATOM 1636 C C . ARG B 1 64 ? 170.191 213.051 155.361 1.00 72.12 64 ARG a C 1
ATOM 1637 O O . ARG B 1 64 ? 171.086 213.297 156.185 1.00 70.65 64 ARG a O 1
ATOM 1645 N N . ARG B 1 65 ? 168.896 213.159 155.664 1.00 71.18 65 ARG a N 1
ATOM 1646 C CA . ARG B 1 65 ? 168.478 213.506 157.014 1.00 67.92 65 ARG a CA 1
ATOM 1647 C C . ARG B 1 65 ? 168.926 212.450 158.014 1.00 65.83 65 ARG a C 1
ATOM 1648 O O . ARG B 1 65 ? 169.319 212.781 159.134 1.00 67.14 65 ARG a O 1
ATOM 1656 N N . ALA B 1 66 ? 168.848 211.173 157.640 1.00 64.33 66 ALA a N 1
ATOM 1657 C CA . ALA B 1 66 ? 169.285 210.119 158.548 1.00 64.24 66 ALA a CA 1
ATOM 1658 C C . ALA B 1 66 ? 170.766 210.258 158.861 1.00 63.09 66 ALA a C 1
ATOM 1659 O O . ALA B 1 66 ? 171.190 210.086 160.013 1.00 64.47 66 ALA a O 1
ATOM 1661 N N . VAL B 1 67 ? 171.567 210.592 157.847 1.00 61.69 67 VAL a N 1
ATOM 1662 C CA . VAL B 1 67 ? 172.990 210.817 158.096 1.00 61.23 67 VAL a CA 1
ATOM 1663 C C . VAL B 1 67 ? 173.182 212.001 159.046 1.00 60.90 67 VAL a C 1
ATOM 1664 O O . VAL B 1 67 ? 174.013 211.943 159.968 1.00 60.51 67 VAL a O 1
ATOM 1668 N N . PHE B 1 68 ? 172.408 213.075 158.862 1.00 61.17 68 PHE a N 1
ATOM 1669 C CA . PHE B 1 68 ? 172.571 214.240 159.729 1.00 59.13 68 PHE a CA 1
ATOM 1670 C C . PHE B 1 68 ? 172.172 213.931 161.170 1.00 56.45 68 PHE a C 1
ATOM 1671 O O . PHE B 1 68 ? 172.845 214.373 162.107 1.00 58.43 68 PHE a O 1
ATOM 1679 N N . MET B 1 69 ? 171.091 213.176 161.376 1.00 55.54 69 MET a N 1
ATOM 1680 C CA . MET B 1 69 ? 170.723 212.800 162.742 1.00 53.98 69 MET a CA 1
ATOM 1681 C C . MET B 1 69 ? 171.735 211.853 163.373 1.00 52.26 69 MET a C 1
ATOM 1682 O O . MET B 1 69 ? 171.962 211.924 164.586 1.00 54.94 69 MET a O 1
ATOM 1687 N N . LYS B 1 70 ? 172.356 210.966 162.593 1.00 50.29 70 LYS a N 1
ATOM 1688 C CA . LYS B 1 70 ? 173.401 210.129 163.178 1.00 50.78 70 LYS a CA 1
ATOM 1689 C C . LYS B 1 70 ? 174.587 210.977 163.627 1.00 50.78 70 LYS a C 1
ATOM 1690 O O . LYS B 1 70 ? 175.149 210.757 164.712 1.00 50.84 70 LYS a O 1
ATOM 1696 N N . ARG B 1 71 ? 174.962 211.971 162.818 1.00 51.20 71 ARG a N 1
ATOM 1697 C CA . ARG B 1 71 ? 176.025 212.883 163.230 1.00 48.66 71 ARG a CA 1
ATOM 1698 C C . ARG B 1 71 ? 175.627 213.663 164.478 1.00 47.18 71 ARG a C 1
ATOM 1699 O O . ARG B 1 71 ? 176.456 213.891 165.368 1.00 47.49 71 ARG a O 1
ATOM 1707 N N . LEU B 1 72 ? 174.362 214.080 164.556 1.00 47.01 72 LEU a N 1
ATOM 1708 C CA . LEU B 1 72 ? 173.876 214.788 165.736 1.00 45.67 72 LEU a CA 1
ATOM 1709 C C . LEU B 1 72 ? 173.995 213.922 166.982 1.00 44.42 72 LEU a C 1
ATOM 1710 O O . LEU B 1 72 ? 174.411 214.400 168.045 1.00 46.01 72 LEU a O 1
ATOM 1715 N N . ASN B 1 73 ? 173.635 212.644 166.868 1.00 43.64 73 ASN a N 1
ATOM 1716 C CA . ASN B 1 73 ? 173.735 211.745 168.011 1.00 42.24 73 ASN a CA 1
ATOM 1717 C C . ASN B 1 73 ? 175.183 211.586 168.457 1.00 40.77 73 ASN a C 1
ATOM 1718 O O . ASN B 1 73 ? 175.480 211.619 169.660 1.00 42.30 73 ASN a O 1
ATOM 1723 N N . THR B 1 74 ? 176.101 211.423 167.499 1.00 40.28 74 THR a N 1
ATOM 1724 C CA . THR B 1 74 ? 177.509 211.278 167.860 1.00 39.32 74 THR a CA 1
ATOM 1725 C C . THR B 1 74 ? 178.031 212.534 168.554 1.00 37.90 74 THR a C 1
ATOM 1726 O O . THR B 1 74 ? 178.756 212.445 169.555 1.00 38.38 74 THR a O 1
ATOM 1730 N N . VAL B 1 75 ? 177.656 213.710 168.049 1.00 38.39 75 VAL a N 1
ATOM 1731 C CA . VAL B 1 75 ? 178.120 214.956 168.650 1.00 36.82 75 VAL a CA 1
ATOM 1732 C C . VAL B 1 75 ? 177.582 215.097 170.069 1.00 37.28 75 VAL a C 1
ATOM 1733 O O . VAL B 1 75 ? 178.309 215.506 170.988 1.00 37.16 75 VAL a O 1
ATOM 1737 N N . HIS B 1 76 ? 176.303 214.776 170.272 1.00 36.45 76 HIS a N 1
ATOM 1738 C CA . HIS B 1 76 ? 175.714 214.901 171.600 1.00 34.49 76 HIS a CA 1
ATOM 1739 C C . HIS B 1 76 ? 176.383 213.955 172.590 1.00 33.02 76 HIS a C 1
ATOM 1740 O O . HIS B 1 76 ? 176.662 214.338 173.735 1.00 35.12 76 HIS a O 1
ATOM 1747 N N . ASN B 1 77 ? 176.670 212.723 172.165 1.00 32.54 77 ASN a N 1
ATOM 1748 C CA . ASN B 1 77 ? 177.356 211.796 173.057 1.00 31.89 77 ASN a CA 1
ATOM 1749 C C . ASN B 1 77 ? 178.766 212.269 173.388 1.00 32.19 77 ASN a C 1
ATOM 1750 O O . ASN B 1 77 ? 179.225 212.098 174.525 1.00 33.49 77 ASN a O 1
ATOM 1755 N N . THR B 1 78 ? 179.467 212.869 172.422 1.00 30.40 78 THR a N 1
ATOM 1756 C CA . THR B 1 78 ? 180.798 213.394 172.718 1.00 26.95 78 THR a CA 1
ATOM 1757 C C . THR B 1 78 ? 180.728 214.526 173.738 1.00 28.08 78 THR a C 1
ATOM 1758 O O . THR B 1 78 ? 181.562 214.604 174.653 1.00 29.90 78 THR a O 1
ATOM 1762 N N . ALA B 1 79 ? 179.741 215.412 173.601 1.00 29.48 79 ALA a N 1
ATOM 1763 C CA . ALA B 1 79 ? 179.590 216.479 174.584 1.00 27.63 79 ALA a CA 1
ATOM 1764 C C . ALA B 1 79 ? 179.271 215.922 175.968 1.00 27.51 79 ALA a C 1
ATOM 1765 O O . ALA B 1 79 ? 179.770 216.438 176.977 1.00 28.70 79 ALA a O 1
ATOM 1767 N N . MET B 1 80 ? 178.462 214.862 176.039 1.00 28.35 80 MET a N 1
ATOM 1768 C CA . MET B 1 80 ? 178.185 214.247 177.334 1.00 26.70 80 MET a CA 1
ATOM 1769 C C . MET B 1 80 ? 179.450 213.646 177.939 1.00 24.55 80 MET a C 1
ATOM 1770 O O . MET B 1 80 ? 179.658 213.722 179.155 1.00 25.71 80 MET a O 1
ATOM 1775 N N . ASN B 1 81 ? 180.302 213.034 177.115 1.00 23.66 81 ASN a N 1
ATOM 1776 C CA . ASN B 1 81 ? 181.557 212.497 177.638 1.00 22.74 81 ASN a CA 1
ATOM 1777 C C . ASN B 1 81 ? 182.464 213.603 178.170 1.00 23.31 81 ASN a C 1
ATOM 1778 O O . ASN B 1 81 ? 183.137 213.423 179.196 1.00 23.68 81 ASN a O 1
ATOM 1783 N N . LEU B 1 82 ? 182.492 214.752 177.497 1.00 23.50 82 LEU a N 1
ATOM 1784 C CA . LEU B 1 82 ? 183.275 215.868 178.019 1.00 21.78 82 LEU a CA 1
ATOM 1785 C C . LEU B 1 82 ? 182.709 216.370 179.343 1.00 22.45 82 LEU a C 1
ATOM 1786 O O . LEU B 1 82 ? 183.473 216.726 180.253 1.00 24.63 82 LEU a O 1
ATOM 1791 N N . GLN B 1 83 ? 181.381 216.393 179.477 1.00 22.74 83 GLN a N 1
ATOM 1792 C CA . GLN B 1 83 ? 180.781 216.757 180.758 1.00 20.62 83 GLN a CA 1
ATOM 1793 C C . GLN B 1 83 ? 181.175 215.768 181.848 1.00 20.41 83 GLN a C 1
ATOM 1794 O O . GLN B 1 83 ? 181.426 216.159 182.994 1.00 23.23 83 GLN a O 1
ATOM 1800 N N . ALA B 1 84 ? 181.222 214.479 181.511 1.00 20.49 84 ALA a N 1
ATOM 1801 C CA . ALA B 1 84 ? 181.657 213.482 182.481 1.00 20.00 84 ALA a CA 1
ATOM 1802 C C . ALA B 1 84 ? 183.093 213.723 182.925 1.00 19.75 84 ALA a C 1
ATOM 1803 O O . ALA B 1 84 ? 183.409 213.569 184.109 1.00 22.07 84 ALA a O 1
ATOM 1805 N N . GLN B 1 85 ? 183.971 214.112 182.002 1.00 19.77 85 GLN a N 1
ATOM 1806 C CA . GLN B 1 85 ? 185.348 214.407 182.394 1.00 18.89 85 GLN a CA 1
ATOM 1807 C C . GLN B 1 85 ? 185.422 215.633 183.305 1.00 18.59 85 GLN a C 1
ATOM 1808 O O . GLN B 1 85 ? 186.208 215.660 184.265 1.00 19.93 85 GLN a O 1
ATOM 1814 N N . ILE B 1 86 ? 184.622 216.661 183.015 1.00 18.97 86 ILE a N 1
ATOM 1815 C CA . ILE B 1 86 ? 184.599 217.843 183.878 1.00 18.53 86 ILE a CA 1
ATOM 1816 C C . ILE B 1 86 ? 184.140 217.464 185.283 1.00 18.78 86 ILE a C 1
ATOM 1817 O O . ILE B 1 86 ? 184.720 217.900 186.292 1.00 21.12 86 ILE a O 1
ATOM 1822 N N . ASP B 1 87 ? 183.085 216.651 185.368 1.00 18.86 87 ASP a N 1
ATOM 1823 C CA . ASP B 1 87 ? 182.600 216.199 186.665 1.00 18.39 87 ASP a CA 1
ATOM 1824 C C . ASP B 1 87 ? 183.650 215.377 187.392 1.00 17.02 87 ASP a C 1
ATOM 1825 O O . ASP B 1 87 ? 183.759 215.459 188.617 1.00 18.63 87 ASP a O 1
ATOM 1830 N N . SER B 1 88 ? 184.429 214.581 186.660 1.00 16.72 88 SER a N 1
ATOM 1831 C CA . SER B 1 88 ? 185.501 213.824 187.295 1.00 16.46 88 SER a CA 1
ATOM 1832 C C . SER B 1 88 ? 186.559 214.742 187.888 1.00 16.08 88 SER a C 1
ATOM 1833 O O . SER B 1 88 ? 187.051 214.484 188.993 1.00 17.11 88 SER a O 1
ATOM 1836 N N . ILE B 1 89 ? 186.908 215.820 187.184 1.00 16.92 89 ILE a N 1
ATOM 1837 C CA . ILE B 1 89 ? 187.888 216.762 187.727 1.00 16.40 89 ILE a CA 1
ATOM 1838 C C . ILE B 1 89 ? 187.364 217.385 189.017 1.00 16.35 89 ILE a C 1
ATOM 1839 O O . ILE B 1 89 ? 188.076 217.453 190.033 1.00 18.25 89 ILE a O 1
ATOM 1844 N N . GLN B 1 90 ? 186.108 217.834 189.006 1.00 16.27 90 GLN a N 1
ATOM 1845 C CA . GLN B 1 90 ? 185.569 218.480 190.201 1.00 16.65 90 GLN a CA 1
ATOM 1846 C C . GLN B 1 90 ? 185.423 217.499 191.363 1.00 15.53 90 GLN a C 1
ATOM 1847 O O . GLN B 1 90 ? 185.681 217.860 192.521 1.00 16.86 90 GLN a O 1
ATOM 1853 N N . THR B 1 91 ? 185.040 216.254 191.076 1.00 14.98 91 THR a N 1
ATOM 1854 C CA . THR B 1 91 ? 184.937 215.249 192.125 1.00 13.42 91 THR a CA 1
ATOM 1855 C C . THR B 1 91 ? 186.300 214.940 192.727 1.00 13.80 91 THR a C 1
ATOM 1856 O O . THR B 1 91 ? 186.416 214.760 193.943 1.00 16.11 91 THR a O 1
ATOM 1860 N N . ALA B 1 92 ? 187.344 214.866 191.898 1.00 14.16 92 ALA a N 1
ATOM 1861 C CA . ALA B 1 92 ? 188.679 214.630 192.435 1.00 13.37 92 ALA a CA 1
ATOM 1862 C C . ALA B 1 92 ? 189.136 215.781 193.322 1.00 14.72 92 ALA a C 1
ATOM 1863 O O . ALA B 1 92 ? 189.762 215.548 194.364 1.00 15.99 92 ALA a O 1
ATOM 1865 N N . THR B 1 93 ? 188.822 217.020 192.940 1.00 14.77 93 THR a N 1
ATOM 1866 C CA . THR B 1 93 ? 189.183 218.157 193.785 1.00 14.25 93 THR a CA 1
ATOM 1867 C C . THR B 1 93 ? 188.480 218.076 195.139 1.00 15.03 93 THR a C 1
ATOM 1868 O O . THR B 1 93 ? 189.110 218.243 196.199 1.00 18.01 93 THR a O 1
ATOM 1872 N N . SER B 1 94 ? 187.171 217.810 195.123 1.00 14.56 94 SER a N 1
ATOM 1873 C CA . SER B 1 94 ? 186.423 217.723 196.374 1.00 13.91 94 SER a CA 1
ATOM 1874 C C . SER B 1 94 ? 186.931 216.582 197.247 1.00 13.67 94 SER a C 1
ATOM 1875 O O . SER B 1 94 ? 187.053 216.733 198.467 1.00 16.24 94 SER a O 1
ATOM 1878 N N . THR B 1 95 ? 187.236 215.433 196.642 1.00 13.69 95 THR a N 1
ATOM 1879 C CA . THR B 1 95 ? 187.741 214.304 197.412 1.00 13.08 95 THR a CA 1
ATOM 1880 C C . THR B 1 95 ? 189.101 214.604 198.022 1.00 14.18 95 THR a C 1
ATOM 1881 O O . THR B 1 95 ? 189.380 214.173 199.146 1.00 15.51 95 THR a O 1
ATOM 1885 N N . ALA B 1 96 ? 189.963 215.328 197.304 1.00 15.52 96 ALA a N 1
ATOM 1886 C CA . ALA B 1 96 ? 191.250 215.704 197.877 1.00 14.83 96 ALA a CA 1
ATOM 1887 C C . ALA B 1 96 ? 191.069 216.606 199.090 1.00 16.06 96 ALA a C 1
ATOM 1888 O O . ALA B 1 96 ? 191.735 216.416 200.118 1.00 19.05 96 ALA a O 1
ATOM 1890 N N . GLU B 1 97 ? 190.160 217.580 199.003 1.00 16.78 97 GLU a N 1
ATOM 1891 C CA . GLU B 1 97 ? 189.928 218.441 200.162 1.00 16.77 97 GLU a CA 1
ATOM 1892 C C . GLU B 1 97 ? 189.344 217.655 201.333 1.00 16.07 97 GLU a C 1
ATOM 1893 O O . GLU B 1 97 ? 189.707 217.895 202.494 1.00 18.71 97 GLU a O 1
ATOM 1899 N N . THR B 1 98 ? 188.447 216.707 201.053 1.00 15.30 98 THR a N 1
ATOM 1900 C CA . THR B 1 98 ? 187.879 215.895 202.125 1.00 13.82 98 THR a CA 1
ATOM 1901 C C . THR B 1 98 ? 188.949 215.053 202.807 1.00 13.99 98 THR a C 1
ATOM 1902 O O . THR B 1 98 ? 188.970 214.945 204.039 1.00 17.21 98 THR a O 1
ATOM 1906 N N . VAL B 1 99 ? 189.846 214.448 202.028 1.00 13.60 99 VAL a N 1
ATOM 1907 C CA . VAL B 1 99 ? 190.895 213.637 202.633 1.00 13.82 99 VAL a CA 1
ATOM 1908 C C . VAL B 1 99 ? 191.837 214.508 203.452 1.00 15.77 99 VAL a C 1
ATOM 1909 O O . VAL B 1 99 ? 192.317 214.085 204.509 1.00 18.34 99 VAL a O 1
ATOM 1913 N N . LYS B 1 100 ? 192.104 215.737 203.003 1.00 16.63 100 LYS a N 1
ATOM 1914 C CA . LYS B 1 100 ? 192.965 216.619 203.789 1.00 17.02 100 LYS a CA 1
ATOM 1915 C C . LYS B 1 100 ? 192.319 216.984 205.121 1.00 16.31 100 LYS a C 1
ATOM 1916 O O . LYS B 1 100 ? 192.985 216.981 206.166 1.00 18.33 100 LYS a O 1
ATOM 1922 N N . ALA B 1 101 ? 191.020 217.294 205.107 1.00 15.68 101 ALA a N 1
ATOM 1923 C CA . ALA B 1 101 ? 190.331 217.616 206.354 1.00 14.48 101 ALA a CA 1
ATOM 1924 C C . ALA B 1 101 ? 190.318 216.424 207.304 1.00 15.76 101 ALA a C 1
ATOM 1925 O O . ALA B 1 101 ? 190.543 216.578 208.514 1.00 19.00 101 ALA a O 1
ATOM 1927 N N . MET B 1 102 ? 190.059 215.227 206.775 1.00 15.79 102 MET a N 1
ATOM 1928 C CA . MET B 1 102 ? 190.065 214.038 207.619 1.00 15.51 102 MET a CA 1
ATOM 1929 C C . MET B 1 102 ? 191.445 213.782 208.209 1.00 17.45 102 MET a C 1
ATOM 1930 O O . MET B 1 102 ? 191.557 213.386 209.372 1.00 20.73 102 MET a O 1
ATOM 1935 N N . GLU B 1 103 ? 192.508 214.000 207.433 1.00 17.51 103 GLU a N 1
ATOM 1936 C CA . GLU B 1 103 ? 193.849 213.784 207.966 1.00 17.40 103 GLU a CA 1
ATOM 1937 C C . GLU B 1 103 ? 194.185 214.796 209.054 1.00 18.74 103 GLU a C 1
ATOM 1938 O O . GLU B 1 103 ? 194.842 214.454 210.045 1.00 22.54 103 GLU a O 1
ATOM 1944 N N . LEU B 1 104 ? 193.730 216.041 208.904 1.00 18.79 104 LEU a N 1
ATOM 1945 C CA . LEU B 1 104 ? 193.961 217.032 209.951 1.00 19.32 104 LEU a CA 1
ATOM 1946 C C . LEU B 1 104 ? 193.256 216.637 211.246 1.00 19.43 104 LEU a C 1
ATOM 1947 O O . LEU B 1 104 ? 193.853 216.659 212.335 1.00 22.47 104 LEU a O 1
ATOM 1952 N N . GLY B 1 105 ? 191.975 216.275 211.143 1.00 18.79 105 GLY a N 1
ATOM 1953 C CA . GLY B 1 105 ? 191.252 215.827 212.320 1.00 18.00 105 GLY a CA 1
ATOM 1954 C C . GLY B 1 105 ? 191.872 214.601 212.960 1.00 18.43 105 GLY a C 1
ATOM 1955 O O . GLY B 1 105 ? 191.926 214.495 214.189 1.00 21.99 105 GLY a O 1
ATOM 1956 N N . THR B 1 106 ? 192.352 213.665 212.141 1.00 18.24 106 THR a N 1
ATOM 1957 C CA . THR B 1 106 ? 192.997 212.472 212.671 1.00 18.43 106 THR a CA 1
ATOM 1958 C C . THR B 1 106 ? 194.275 212.831 213.413 1.00 19.78 106 THR a C 1
ATOM 1959 O O . THR B 1 106 ? 194.564 212.242 214.454 1.00 22.65 106 THR a O 1
ATOM 1963 N N . LYS B 1 107 ? 195.044 213.792 212.900 1.00 21.59 107 LYS a N 1
ATOM 1964 C CA . LYS B 1 107 ? 196.251 214.228 213.596 1.00 22.41 107 LYS a CA 1
ATOM 1965 C C . LYS B 1 107 ? 195.921 214.810 214.966 1.00 22.89 107 LYS a C 1
ATOM 1966 O O . LYS B 1 107 ? 196.569 214.472 215.970 1.00 25.74 107 LYS a O 1
ATOM 1972 N N . VAL B 1 108 ? 194.906 215.674 215.031 1.00 22.33 108 VAL a N 1
ATOM 1973 C CA . VAL B 1 108 ? 194.542 216.287 216.308 1.00 22.38 108 VAL a CA 1
ATOM 1974 C C . VAL B 1 108 ? 194.080 215.221 217.301 1.00 23.52 108 VAL a C 1
ATOM 1975 O O . VAL B 1 108 ? 194.525 215.184 218.460 1.00 26.06 108 VAL a O 1
ATOM 1979 N N . VAL B 1 109 ? 193.182 214.335 216.864 1.00 22.71 109 VAL a N 1
ATOM 1980 C CA . VAL B 1 109 ? 192.652 213.336 217.783 1.00 21.46 109 VAL a CA 1
ATOM 1981 C C . VAL B 1 109 ? 193.735 212.349 218.183 1.00 22.87 109 VAL a C 1
ATOM 1982 O O . VAL B 1 109 ? 193.704 211.808 219.290 1.00 25.97 109 VAL a O 1
ATOM 1986 N N . GLY B 1 110 ? 194.708 212.096 217.310 1.00 23.29 110 GLY a N 1
ATOM 1987 C CA . GLY B 1 110 ? 195.805 211.228 217.687 1.00 23.33 110 GLY a CA 1
ATOM 1988 C C . GLY B 1 110 ? 196.675 211.845 218.759 1.00 25.65 110 GLY a C 1
ATOM 1989 O O . GLY B 1 110 ? 197.117 211.155 219.682 1.00 29.98 110 GLY a O 1
ATOM 1990 N N . GLU B 1 111 ? 196.929 213.153 218.662 1.00 26.67 111 GLU a N 1
ATOM 1991 C CA . GLU B 1 111 ? 197.681 213.813 219.726 1.00 28.74 111 GLU a CA 1
ATOM 1992 C C . GLU B 1 111 ? 196.924 213.739 221.051 1.00 28.75 111 GLU a C 1
ATOM 1993 O O . GLU B 1 111 ? 197.519 213.460 222.103 1.00 30.18 111 GLU a O 1
ATOM 1999 N N . LYS B 1 112 ? 195.602 213.934 221.015 1.00 27.25 112 LYS a N 1
ATOM 2000 C CA . LYS B 1 112 ? 194.829 213.829 222.251 1.00 25.11 112 LYS a CA 1
ATOM 2001 C C . LYS B 1 112 ? 194.843 212.412 222.813 1.00 25.94 112 LYS a C 1
ATOM 2002 O O . LYS B 1 112 ? 194.991 212.225 224.024 1.00 29.19 112 LYS a O 1
ATOM 2008 N N . ILE B 1 113 ? 194.684 211.404 221.957 1.00 27.70 113 ILE a N 1
ATOM 2009 C CA . ILE B 1 113 ? 194.646 210.027 222.437 1.00 26.91 113 ILE a CA 1
ATOM 2010 C C . ILE B 1 113 ? 195.999 209.622 223.002 1.00 29.83 113 ILE a C 1
ATOM 2011 O O . ILE B 1 113 ? 196.075 208.842 223.956 1.00 33.41 113 ILE a O 1
ATOM 2016 N N . LYS B 1 114 ? 197.091 210.127 222.424 1.00 30.38 114 LYS a N 1
ATOM 2017 C CA . LYS B 1 114 ? 198.397 209.807 222.986 1.00 31.67 114 LYS a CA 1
ATOM 2018 C C . LYS B 1 114 ? 198.592 210.488 224.333 1.00 32.23 114 LYS a C 1
ATOM 2019 O O . LYS B 1 114 ? 199.184 209.895 225.241 1.00 35.62 114 LYS a O 1
ATOM 2025 N N . THR B 1 115 ? 198.116 211.727 224.481 1.00 30.99 115 THR a N 1
ATOM 2026 C CA . THR B 1 115 ? 198.256 212.409 225.764 1.00 31.47 115 THR a CA 1
ATOM 2027 C C . THR B 1 115 ? 197.492 211.669 226.859 1.00 33.52 115 THR a C 1
ATOM 2028 O O . THR B 1 115 ? 198.092 211.138 227.800 1.00 34.70 115 THR a O 1
ATOM 2032 N N . VAL B 1 116 ? 196.167 211.621 226.752 1.00 34.23 116 VAL a N 1
ATOM 2033 C CA . VAL B 1 116 ? 195.318 210.892 227.697 1.00 33.37 116 VAL a CA 1
ATOM 2034 C C . VAL B 1 116 ? 195.081 209.509 227.101 1.00 33.78 116 VAL a C 1
ATOM 2035 O O . VAL B 1 116 ? 194.086 209.266 226.419 1.00 33.65 116 VAL a O 1
ATOM 2039 N N . SER B 1 117 ? 195.998 208.585 227.367 1.00 35.77 117 SER a N 1
ATOM 2040 C CA . SER B 1 117 ? 195.862 207.237 226.849 1.00 35.85 117 SER a CA 1
ATOM 2041 C C . SER B 1 117 ? 194.788 206.477 227.627 1.00 38.14 117 SER a C 1
ATOM 2042 O O . SER B 1 117 ? 194.343 206.929 228.682 1.00 40.87 117 SER a O 1
ATOM 2045 N N . PRO B 1 118 ? 194.338 205.323 227.120 1.00 39.50 118 PRO a N 1
ATOM 2046 C CA . PRO B 1 118 ? 193.391 204.522 227.913 1.00 40.69 118 PRO a CA 1
ATOM 2047 C C . PRO B 1 118 ? 194.014 203.918 229.157 1.00 43.00 118 PRO a C 1
ATOM 2048 O O . PRO B 1 118 ? 193.315 203.738 230.161 1.00 44.70 118 PRO a O 1
ATOM 2052 N N . GLU B 1 119 ? 195.309 203.600 229.121 1.00 42.62 119 GLU a N 1
ATOM 2053 C CA . GLU B 1 119 ? 195.978 203.076 230.306 1.00 42.57 119 GLU a CA 1
ATOM 2054 C C . GLU B 1 119 ? 195.992 204.125 231.411 1.00 43.41 119 GLU a C 1
ATOM 2055 O O . GLU B 1 119 ? 195.848 203.795 232.595 1.00 47.01 119 GLU a O 1
ATOM 2061 N N . ARG B 1 120 ? 196.168 205.394 231.041 1.00 42.01 120 ARG a N 1
ATOM 2062 C CA . ARG B 1 120 ? 196.100 206.470 232.022 1.00 40.66 120 ARG a CA 1
ATOM 2063 C C . ARG B 1 120 ? 194.728 206.530 232.677 1.00 40.52 120 ARG a C 1
ATOM 2064 O O . ARG B 1 120 ? 194.622 206.678 233.899 1.00 42.58 120 ARG a O 1
ATOM 2072 N N . THR B 1 121 ? 193.663 206.402 231.885 1.00 39.58 121 THR a N 1
ATOM 2073 C CA . THR B 1 121 ? 192.322 206.417 232.455 1.00 39.50 121 THR a CA 1
ATOM 2074 C C . THR B 1 121 ? 192.085 205.210 233.351 1.00 42.27 121 THR a C 1
ATOM 2075 O O . THR B 1 121 ? 191.419 205.329 234.386 1.00 44.67 121 THR a O 1
ATOM 2079 N N . GLU B 1 122 ? 192.620 204.046 232.976 1.00 42.93 122 GLU a N 1
ATOM 2080 C CA . GLU B 1 122 ? 192.527 202.881 233.850 1.00 43.10 122 GLU a CA 1
ATOM 2081 C C . GLU B 1 122 ? 193.215 203.141 235.182 1.00 41.83 122 GLU a C 1
ATOM 2082 O O . GLU B 1 122 ? 192.673 202.810 236.242 1.00 43.42 122 GLU a O 1
ATOM 2088 N N . ARG B 1 123 ? 194.410 203.737 235.148 1.00 40.79 123 ARG a N 1
ATOM 2089 C CA . ARG B 1 123 ? 195.113 204.040 236.392 1.00 41.36 123 ARG a CA 1
ATOM 2090 C C . ARG B 1 123 ? 194.315 205.010 237.254 1.00 39.55 123 ARG a C 1
ATOM 2091 O O . ARG B 1 123 ? 194.198 204.821 238.471 1.00 39.46 123 ARG a O 1
ATOM 2099 N N . VAL B 1 124 ? 193.756 206.054 236.640 1.00 39.85 124 VAL a N 1
ATOM 2100 C CA . VAL B 1 124 ? 192.995 207.040 237.403 1.00 37.32 124 VAL a CA 1
ATOM 2101 C C . VAL B 1 124 ? 191.770 206.401 238.037 1.00 38.47 124 VAL a C 1
ATOM 2102 O O . VAL B 1 124 ? 191.466 206.643 239.211 1.00 41.25 124 VAL a O 1
ATOM 2106 N N . MET B 1 125 ? 191.052 205.568 237.285 1.00 38.81 125 MET a N 1
ATOM 2107 C CA . MET B 1 125 ? 189.839 204.978 237.836 1.00 39.76 125 MET a CA 1
ATOM 2108 C C . MET B 1 125 ? 190.167 203.961 238.920 1.00 41.12 125 MET a C 1
ATOM 2109 O O . MET B 1 125 ? 189.437 203.857 239.915 1.00 41.71 125 MET a O 1
ATOM 2114 N N . ASP B 1 126 ? 191.273 203.228 238.767 1.00 41.54 126 ASP a N 1
ATOM 2115 C CA . ASP B 1 126 ? 191.707 202.319 239.821 1.00 39.32 126 ASP a CA 1
ATOM 2116 C C . ASP B 1 126 ? 192.051 203.079 241.093 1.00 38.10 126 ASP a C 1
ATOM 2117 O O . ASP B 1 126 ? 191.699 202.644 242.197 1.00 41.84 126 ASP a O 1
ATOM 2122 N N . SER B 1 127 ? 192.746 204.211 240.960 1.00 37.99 127 SER a N 1
ATOM 2123 C CA . SER B 1 127 ? 193.074 205.015 242.133 1.00 36.43 127 SER a CA 1
ATOM 2124 C C . SER B 1 127 ? 191.816 205.549 242.803 1.00 36.37 127 SER a C 1
ATOM 2125 O O . SER B 1 127 ? 191.723 205.562 244.035 1.00 39.51 127 SER a O 1
ATOM 2128 N N . VAL B 1 128 ? 190.840 205.992 242.009 1.00 35.04 128 VAL a N 1
ATOM 2129 C CA . VAL B 1 128 ? 189.584 206.476 242.578 1.00 34.34 128 VAL a CA 1
ATOM 2130 C C . VAL B 1 128 ? 188.885 205.365 243.350 1.00 37.35 128 VAL a C 1
ATOM 2131 O O . VAL B 1 128 ? 188.368 205.588 244.451 1.00 40.54 128 VAL a O 1
ATOM 2135 N N . MET B 1 129 ? 188.869 204.150 242.797 1.00 39.51 129 MET a N 1
ATOM 2136 C CA . MET B 1 129 ? 188.204 203.040 243.481 1.00 40.40 129 MET a CA 1
ATOM 2137 C C . MET B 1 129 ? 188.907 202.699 244.790 1.00 39.59 129 MET a C 1
ATOM 2138 O O . MET B 1 129 ? 188.260 202.523 245.833 1.00 40.77 129 MET a O 1
ATOM 2143 N N . GLU B 1 130 ? 190.237 202.593 244.751 1.00 37.00 130 GLU a N 1
ATOM 2144 C CA . GLU B 1 130 ? 190.992 202.267 245.957 1.00 37.26 130 GLU a CA 1
ATOM 2145 C C . GLU B 1 130 ? 190.793 203.322 247.035 1.00 39.08 130 GLU a C 1
ATOM 2146 O O . GLU B 1 130 ? 190.572 202.994 248.209 1.00 42.69 130 GLU a O 1
ATOM 2152 N N . GLN B 1 131 ? 190.859 204.597 246.658 1.00 38.73 131 GLN a N 1
ATOM 2153 C CA . GLN B 1 131 ? 190.695 205.649 247.647 1.00 36.54 131 GLN a CA 1
ATOM 2154 C C . GLN B 1 131 ? 189.279 205.687 248.194 1.00 37.08 131 GLN a C 1
ATOM 2155 O O . GLN B 1 131 ? 189.094 205.950 249.383 1.00 39.38 131 GLN a O 1
ATOM 2161 N N . ARG B 1 132 ? 188.271 205.413 247.363 1.00 37.72 132 ARG a N 1
ATOM 2162 C CA . ARG B 1 132 ? 186.907 205.337 247.872 1.00 37.74 132 ARG a CA 1
ATOM 2163 C C . ARG B 1 132 ? 186.770 204.223 248.900 1.00 39.70 132 ARG a C 1
ATOM 2164 O O . ARG B 1 132 ? 186.130 204.406 249.945 1.00 41.47 132 ARG a O 1
ATOM 2172 N N . ASP B 1 133 ? 187.384 203.068 248.629 1.00 41.38 133 ASP a N 1
ATOM 2173 C CA . ASP B 1 133 ? 187.360 201.978 249.599 1.00 40.96 133 ASP a CA 1
ATOM 2174 C C . ASP B 1 133 ? 188.026 202.388 250.907 1.00 40.92 133 ASP a C 1
ATOM 2175 O O . ASP B 1 133 ? 187.520 202.083 251.994 1.00 43.61 133 ASP a O 1
ATOM 2180 N N . GLN B 1 134 ? 189.161 203.085 250.823 1.00 41.07 134 GLN a N 1
ATOM 2181 C CA . GLN B 1 134 ? 189.862 203.471 252.045 1.00 39.73 134 GLN a CA 1
ATOM 2182 C C . GLN B 1 134 ? 189.086 204.518 252.839 1.00 38.91 134 GLN a C 1
ATOM 2183 O O . GLN B 1 134 ? 189.058 204.461 254.073 1.00 40.79 134 GLN a O 1
ATOM 2189 N N . ILE B 1 135 ? 188.448 205.479 252.164 1.00 39.30 135 ILE a N 1
ATOM 2190 C CA . ILE B 1 135 ? 187.607 206.436 252.884 1.00 38.52 135 ILE a CA 1
ATOM 2191 C C . ILE B 1 135 ? 186.449 205.720 253.561 1.00 40.61 135 ILE a C 1
ATOM 2192 O O . ILE B 1 135 ? 186.096 206.039 254.701 1.00 44.17 135 ILE a O 1
ATOM 2197 N N . GLU B 1 136 ? 185.820 204.765 252.870 1.00 41.53 136 GLU a N 1
ATOM 2198 C CA . GLU B 1 136 ? 184.704 204.050 253.485 1.00 43.98 136 GLU a CA 1
ATOM 2199 C C . GLU B 1 136 ? 185.161 203.283 254.719 1.00 44.82 136 GLU a C 1
ATOM 2200 O O . GLU B 1 136 ? 184.501 203.320 255.765 1.00 46.08 136 GLU a O 1
ATOM 2206 N N . MET B 1 137 ? 186.295 202.588 254.622 1.00 44.35 137 MET a N 1
ATOM 2207 C CA . MET B 1 137 ? 186.782 201.826 255.768 1.00 43.66 137 MET a CA 1
ATOM 2208 C C . MET B 1 137 ? 187.163 202.748 256.924 1.00 44.57 137 MET a C 1
ATOM 2209 O O . MET B 1 137 ? 186.851 202.453 258.085 1.00 47.12 137 MET a O 1
ATOM 2214 N N . MET B 1 138 ? 187.814 203.877 256.633 1.00 44.76 138 MET a N 1
ATOM 2215 C CA . MET B 1 138 ? 188.185 204.807 257.697 1.00 43.15 138 MET a CA 1
ATOM 2216 C C . MET B 1 138 ? 186.956 205.411 258.364 1.00 42.40 138 MET a C 1
ATOM 2217 O O . MET B 1 138 ? 186.915 205.543 259.592 1.00 43.91 138 MET a O 1
ATOM 2222 N N . THR B 1 139 ? 185.948 205.787 257.580 1.00 42.78 139 THR a N 1
ATOM 2223 C CA . THR B 1 139 ? 184.788 206.464 258.140 1.00 43.20 139 THR a CA 1
ATOM 2224 C C . THR B 1 139 ? 183.797 205.507 258.784 1.00 45.79 139 THR a C 1
ATOM 2225 O O . THR B 1 139 ? 182.939 205.964 259.547 1.00 48.18 139 THR a O 1
ATOM 2229 N N . GLU B 1 140 ? 183.887 204.204 258.503 1.00 47.30 140 GLU a N 1
ATOM 2230 C CA . GLU B 1 140 ? 183.108 203.218 259.241 1.00 48.17 140 GLU a CA 1
ATOM 2231 C C . GLU B 1 140 ? 183.843 202.691 260.464 1.00 48.59 140 GLU a C 1
ATOM 2232 O O . GLU B 1 140 ? 183.190 202.222 261.401 1.00 51.90 140 GLU a O 1
ATOM 2238 N N . ALA B 1 141 ? 185.176 202.750 260.477 1.00 47.56 141 ALA a N 1
ATOM 2239 C CA . ALA B 1 141 ? 185.911 202.457 261.702 1.00 47.52 141 ALA a CA 1
ATOM 2240 C C . ALA B 1 141 ? 185.552 203.443 262.807 1.00 49.41 141 ALA a C 1
ATOM 2241 O O . ALA B 1 141 ? 185.384 203.054 263.967 1.00 53.32 141 ALA a O 1
ATOM 2243 N N . LEU B 1 142 ? 185.429 204.726 262.465 1.00 49.58 142 LEU a N 1
ATOM 2244 C CA . LEU B 1 142 ? 185.135 205.761 263.449 1.00 48.07 142 LEU a CA 1
ATOM 2245 C C . LEU B 1 142 ? 183.695 205.734 263.940 1.00 50.62 142 LEU a C 1
ATOM 2246 O O . LEU B 1 142 ? 183.396 206.400 264.936 1.00 53.01 142 LEU a O 1
ATOM 2251 N N . SER B 1 143 ? 182.806 204.988 263.281 1.00 52.99 143 SER a N 1
ATOM 2252 C CA . SER B 1 143 ? 181.380 204.992 263.593 1.00 56.00 143 SER a CA 1
ATOM 2253 C C . SER B 1 143 ? 180.923 203.682 264.222 1.00 62.88 143 SER a C 1
ATOM 2254 O O . SER B 1 143 ? 179.729 203.371 264.191 1.00 66.35 143 SER a O 1
ATOM 2257 N N . ASP B 1 144 ? 181.840 202.908 264.787 1.00 67.10 144 ASP a N 1
ATOM 2258 C CA . ASP B 1 144 ? 181.484 201.640 265.402 1.00 71.56 144 ASP a CA 1
ATOM 2259 C C . ASP B 1 144 ? 180.579 201.901 266.606 1.00 79.17 144 ASP a C 1
ATOM 2260 O O . ASP B 1 144 ? 180.994 202.629 267.520 1.00 82.34 144 ASP a O 1
ATOM 2265 N N . PRO B 1 145 ? 179.361 201.345 266.669 1.00 81.79 145 PRO a N 1
ATOM 2266 C CA . PRO B 1 145 ? 178.495 201.655 267.817 1.00 84.26 145 PRO a CA 1
ATOM 2267 C C . PRO B 1 145 ? 178.970 201.064 269.132 1.00 88.98 145 PRO a C 1
ATOM 2268 O O . PRO B 1 145 ? 178.409 201.407 270.177 1.00 92.78 145 PRO a O 1
ATOM 2272 N N . SER B 1 146 ? 179.988 200.202 269.121 1.00 87.92 146 SER a N 1
ATOM 2273 C CA . SER B 1 146 ? 180.468 199.562 270.337 1.00 90.52 146 SER a CA 1
ATOM 2274 C C . SER B 1 146 ? 180.998 200.551 271.367 1.00 94.79 146 SER a C 1
ATOM 2275 O O . SER B 1 146 ? 181.125 200.177 272.538 1.00 98.88 146 SER a O 1
ATOM 2278 N N . LEU B 1 147 ? 181.304 201.790 270.977 1.00 93.72 147 LEU a N 1
ATOM 2279 C CA . LEU B 1 147 ? 181.810 202.763 271.939 1.00 93.60 147 LEU a CA 1
ATOM 2280 C C . LEU B 1 147 ? 180.677 203.384 272.744 1.00 96.52 147 LEU a C 1
ATOM 2281 O O . LEU B 1 147 ? 180.609 203.223 273.968 1.00 99.06 147 LEU a O 1
ATOM 2286 N N . SER B 1 148 ? 179.778 204.104 272.068 1.00 96.91 148 SER a N 1
ATOM 2287 C CA . SER B 1 148 ? 178.668 204.747 272.762 1.00 98.78 148 SER a CA 1
ATOM 2288 C C . SER B 1 148 ? 177.801 203.714 273.471 1.00 101.85 148 SER a C 1
ATOM 2289 O O . SER B 1 148 ? 177.248 203.987 274.543 1.00 101.93 148 SER a O 1
ATOM 2292 N N . GLU B 1 149 ? 177.679 202.520 272.888 1.00 102.80 149 GLU a N 1
ATOM 2293 C CA . GLU B 1 149 ? 177.122 201.395 273.627 1.00 104.42 149 GLU a CA 1
ATOM 2294 C C . GLU B 1 149 ? 178.038 201.019 274.783 1.00 107.69 149 GLU a C 1
ATOM 2295 O O . GLU B 1 149 ? 177.614 201.005 275.945 1.00 112.48 149 GLU a O 1
ATOM 2301 N N . GLY B 1 150 ? 179.304 200.730 274.485 1.00 107.31 150 GLY a N 1
ATOM 2302 C CA . GLY B 1 150 ? 180.269 200.426 275.522 1.00 111.15 150 GLY a CA 1
ATOM 2303 C C . GLY B 1 150 ? 179.879 199.189 276.299 1.00 120.09 150 GLY a C 1
ATOM 2304 O O . GLY B 1 150 ? 179.927 198.070 275.780 1.00 122.21 150 GLY a O 1
ATOM 2305 N N . ILE B 1 151 ? 179.476 199.391 277.548 1.00 124.57 151 ILE a N 1
ATOM 2306 C CA . ILE B 1 151 ? 178.986 198.301 278.381 1.00 126.75 151 ILE a CA 1
ATOM 2307 C C . ILE B 1 151 ? 177.653 197.806 277.830 1.00 129.87 151 ILE a C 1
ATOM 2308 O O . ILE B 1 151 ? 176.710 198.584 277.642 1.00 128.95 151 ILE a O 1
ATOM 2310 N N . LEU B 1 152 ? 177.593 196.514 277.522 1.00 135.55 152 LEU a N 1
ATOM 2311 C CA . LEU B 1 152 ? 176.385 195.858 277.045 1.00 139.88 152 LEU a CA 1
ATOM 2312 C C . LEU B 1 152 ? 175.771 195.034 278.168 1.00 150.35 152 LEU a C 1
ATOM 2313 O O . LEU B 1 152 ? 176.445 194.668 279.134 1.00 153.47 152 LEU a O 1
ATOM 2315 N N . ASP B 1 153 ? 174.477 194.756 278.036 1.00 159.39 153 ASP a N 1
ATOM 2316 C CA . ASP B 1 153 ? 173.779 193.960 279.035 1.00 166.91 153 ASP a CA 1
ATOM 2317 C C . ASP B 1 153 ? 174.386 192.566 279.132 1.00 169.90 153 ASP a C 1
ATOM 2318 O O . ASP B 1 153 ? 174.511 191.853 278.133 1.00 170.66 153 ASP a O 1
ATOM 2320 N N . PHE B 1 154 ? 174.765 192.179 280.352 1.00 172.52 154 PHE a N 1
ATOM 2321 C CA . PHE B 1 154 ? 175.137 190.791 280.595 1.00 173.82 154 PHE a CA 1
ATOM 2322 C C . PHE B 1 154 ? 173.939 189.866 280.444 1.00 175.77 154 PHE a C 1
ATOM 2323 O O . PHE B 1 154 ? 174.086 188.733 279.971 1.00 176.55 154 PHE a O 1
ATOM 2325 N N . GLU B 1 155 ? 172.753 190.330 280.834 1.00 176.09 155 GLU a N 1
ATOM 2326 C CA . GLU B 1 155 ? 171.523 189.579 280.620 1.00 176.81 155 GLU a CA 1
ATOM 2327 C C . GLU B 1 155 ? 171.101 189.532 279.155 1.00 177.90 155 GLU a C 1
ATOM 2328 O O . GLU B 1 155 ? 170.159 188.803 278.826 1.00 178.77 155 GLU a O 1
ATOM 2330 N N . ASP B 1 156 ? 171.770 190.281 278.275 1.00 177.79 156 ASP a N 1
ATOM 2331 C CA . ASP B 1 156 ? 171.531 190.234 276.833 1.00 177.67 156 ASP a CA 1
ATOM 2332 C C . ASP B 1 156 ? 170.108 190.696 276.497 1.00 178.10 156 ASP a C 1
ATOM 2333 O O . ASP B 1 156 ? 169.275 189.949 275.979 1.00 178.33 156 ASP a O 1
ATOM 2335 N N . ASP B 1 157 ? 169.857 191.963 276.828 1.00 177.47 157 ASP a N 1
ATOM 2336 C CA . ASP B 1 157 ? 168.657 192.700 276.439 1.00 178.30 157 ASP a CA 1
ATOM 2337 C C . ASP B 1 157 ? 167.417 192.298 277.230 1.00 179.44 157 ASP a C 1
ATOM 2338 O O . ASP B 1 157 ? 166.322 192.795 276.940 1.00 180.18 157 ASP a O 1
ATOM 2340 N N . ALA B 1 158 ? 167.549 191.415 278.224 1.00 179.64 158 ALA a N 1
ATOM 2341 C CA . ALA B 1 158 ? 166.377 190.987 278.984 1.00 179.92 158 ALA a CA 1
ATOM 2342 C C . ALA B 1 158 ? 165.777 192.142 279.775 1.00 180.40 158 ALA a C 1
ATOM 2343 O O . ALA B 1 158 ? 164.552 192.324 279.790 1.00 181.08 158 ALA a O 1
ATOM 2345 N N . ALA B 1 159 ? 166.623 192.940 280.430 1.00 179.25 159 ALA a N 1
ATOM 2346 C CA . ALA B 1 159 ? 166.126 194.078 281.193 1.00 178.89 159 ALA a CA 1
ATOM 2347 C C . ALA B 1 159 ? 165.488 195.109 280.277 1.00 179.98 159 ALA a C 1
ATOM 2348 O O . ALA B 1 159 ? 164.436 195.671 280.600 1.00 180.73 159 ALA a O 1
ATOM 2350 N N . ILE B 1 160 ? 166.094 195.349 279.114 1.00 179.73 160 ILE a N 1
ATOM 2351 C CA . ILE B 1 160 ? 165.526 196.321 278.184 1.00 179.73 160 ILE a CA 1
ATOM 2352 C C . ILE B 1 160 ? 164.276 195.742 277.537 1.00 180.84 160 ILE a C 1
ATOM 2353 O O . ILE B 1 160 ? 163.337 196.480 277.215 1.00 181.71 160 ILE a O 1
ATOM 2355 N N . ASP B 1 161 ? 164.240 194.423 277.338 1.00 181.09 161 ASP a N 1
ATOM 2356 C CA . ASP B 1 161 ? 163.017 193.772 276.875 1.00 181.19 161 ASP a CA 1
ATOM 2357 C C . ASP B 1 161 ? 161.869 194.028 277.843 1.00 182.24 161 ASP a C 1
ATOM 2358 O O . ASP B 1 161 ? 160.775 194.441 277.437 1.00 182.71 161 ASP a O 1
ATOM 2360 N N . GLU B 1 162 ? 162.103 193.792 279.136 1.00 182.22 162 GLU a N 1
ATOM 2361 C CA . GLU B 1 162 ? 161.046 194.008 280.116 1.00 182.13 162 GLU a CA 1
ATOM 2362 C C . GLU B 1 162 ? 160.708 195.487 280.259 1.00 182.95 162 GLU a C 1
ATOM 2363 O O . GLU B 1 162 ? 159.554 195.830 280.530 1.00 183.57 162 GLU a O 1
ATOM 2365 N N . GLN B 1 163 ? 161.689 196.374 280.077 1.00 182.76 163 GLN a N 1
ATOM 2366 C CA . GLN B 1 163 ? 161.401 197.805 280.115 1.00 182.21 163 GLN a CA 1
ATOM 2367 C C . GLN B 1 163 ? 160.498 198.213 278.958 1.00 183.40 163 GLN a C 1
ATOM 2368 O O . GLN B 1 163 ? 159.559 198.999 279.141 1.00 184.45 163 GLN a O 1
ATOM 2370 N N . LEU B 1 164 ? 160.766 197.690 277.760 1.00 183.25 164 LEU a N 1
ATOM 2371 C CA . LEU B 1 164 ? 159.894 197.959 276.622 1.00 183.01 164 LEU a CA 1
ATOM 2372 C C . LEU B 1 164 ? 158.503 197.388 276.860 1.00 184.33 164 LEU a C 1
ATOM 2373 O O . LEU B 1 164 ? 157.500 198.030 276.532 1.00 185.51 164 LEU a O 1
ATOM 2375 N N . ALA B 1 165 ? 158.425 196.184 277.431 1.00 184.42 165 ALA a N 1
ATOM 2376 C CA . ALA B 1 165 ? 157.125 195.600 277.747 1.00 184.24 165 ALA a CA 1
ATOM 2377 C C . ALA B 1 165 ? 156.358 196.466 278.740 1.00 185.81 165 ALA a C 1
ATOM 2378 O O . ALA B 1 165 ? 155.151 196.682 278.586 1.00 186.68 165 ALA a O 1
ATOM 2380 N N . GLN B 1 166 ? 157.046 196.982 279.760 1.00 186.19 166 GLN a N 1
ATOM 2381 C CA . GLN B 1 166 ? 156.377 197.794 280.771 1.00 186.32 166 GLN a CA 1
ATOM 2382 C C . GLN B 1 166 ? 155.937 199.137 280.202 1.00 187.50 166 GLN a C 1
ATOM 2383 O O . GLN B 1 166 ? 154.858 199.631 280.538 1.00 188.53 166 GLN a O 1
ATOM 2385 N N . LEU B 1 167 ? 156.753 199.745 279.337 1.00 187.22 167 LEU a N 1
ATOM 2386 C CA . LEU B 1 167 ? 156.345 201.000 278.710 1.00 187.19 167 LEU a CA 1
ATOM 2387 C C . LEU B 1 167 ? 155.163 200.776 277.7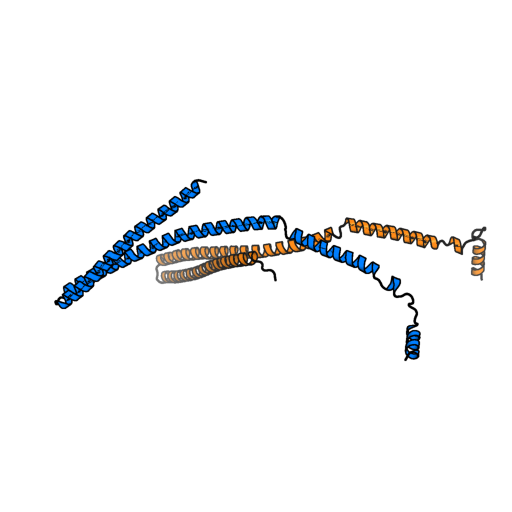69 1.00 187.90 167 LEU a C 1
ATOM 2388 O O . LEU B 1 167 ? 154.240 201.603 277.701 1.00 188.86 167 LEU a O 1
ATOM 2390 N N . GLU B 1 168 ? 155.169 199.653 277.043 1.00 188.00 168 GLU a N 1
ATOM 2391 C CA . GLU B 1 168 ? 154.028 199.311 276.202 1.00 188.08 168 GLU a CA 1
ATOM 2392 C C . GLU B 1 168 ? 152.771 199.135 277.043 1.00 189.32 168 GLU a C 1
ATOM 2393 O O . GLU B 1 168 ? 151.706 199.653 276.691 1.00 190.61 168 GLU a O 1
ATOM 2395 N N . ALA B 1 169 ? 152.881 198.425 278.167 1.00 189.27 169 ALA a N 1
ATOM 2396 C CA . ALA B 1 169 ? 151.746 198.288 279.072 1.00 189.12 169 ALA a CA 1
ATOM 2397 C C . ALA B 1 169 ? 151.320 199.635 279.641 1.00 190.22 169 ALA a C 1
ATOM 2398 O O . ALA B 1 169 ? 150.134 199.840 279.923 1.00 190.62 169 ALA a O 1
ATOM 2400 N N . GLU B 1 170 ? 152.266 200.560 279.815 1.00 190.56 170 GLU a N 1
ATOM 2401 C CA . GLU B 1 170 ? 151.915 201.894 280.287 1.00 189.89 170 GLU a CA 1
ATOM 2402 C C . GLU B 1 170 ? 151.071 202.631 279.256 1.00 190.25 170 GLU a C 1
ATOM 2403 O O . GLU B 1 170 ? 150.132 203.347 279.623 1.00 190.01 170 GLU a O 1
#